Protein AF-A0A842NE41-F1 (afdb_monomer)

Secondary structure (DSSP, 8-state):
--TTSSHHHHHT-TT--BS-SS-EEEEE-TTSBEEEEE--SEEEEE-TT--TTT-HHHHHHHHSSSS-EEES-EEETTEEE-TT-SSPPPSEEEETTEEEETT-B-TTS-B--SS-TT-EEEEEGGGSTTB-TTTT-TT-EEP-EEEEE---SSSS-SEEE-SSHHHHHHHHHT-EEEPPTTSSS-TT-EEE-GGG-GGG-SS-HHHHHHHHHHHHTT-SBPPEEEEE-TT-EETTEESS-GGGHHHHHHHHHHHHHT----EEETTEEEPPHHHHHHHHHHHHS----HHHHHHHH-B-HHHHHHHHHHHHHHHTTSTT--HHHHHHHHHHHHHHHHHHHHH--S-B-GGGG-

Foldseek 3Di:
DQPPQCQQVLQQQPPAAHLDRDDWDWDADPQQFIFIADPDFKDWDQCAQCECPQPVQVLVLQPDDDDKDKAFFFDDPNDTDHHNHPDDDDQWGQGPVGTDGPCDADPVSHGDDNGQSRITMIDGLVSGPRHDPCSPPPRGDGAQEAEAEAADAAADFAKFWAPAQLSLQLLQQLDWHFDDPNDPDDGGDIDGQRNSCVVPDPDFPQVVSVVSVVSQVSGPRHHIYMYGYQNYDDPRHGLDDSSLNVLNVVVSVCVSVVNADFQQDLSHTHGDPVSSQVSCCVPPVDGDDVVSQQSRPWRQLQSVLVSLVVVCVVCVVGPNHDPSSVVSSVSSNVRSVVVCVVPVDRIGGSVVRD

Structure (mmCIF, N/CA/C/O backbone):
data_AF-A0A842NE41-F1
#
_entry.id   AF-A0A842NE41-F1
#
loop_
_atom_site.group_PDB
_atom_site.id
_atom_site.type_symbol
_atom_site.label_atom_id
_atom_site.label_alt_id
_atom_site.label_comp_id
_atom_site.label_asym_id
_atom_site.label_entity_id
_atom_site.label_seq_id
_atom_site.pdbx_PDB_ins_code
_atom_site.Cartn_x
_atom_site.Cartn_y
_atom_site.Cartn_z
_atom_site.occupancy
_atom_site.B_iso_or_equiv
_atom_site.auth_seq_id
_atom_site.auth_comp_id
_atom_site.auth_asym_id
_atom_site.auth_atom_id
_atom_site.pdbx_PDB_model_num
ATOM 1 N N . CYS A 1 1 ? -0.417 3.786 -4.393 1.00 63.72 1 CYS A N 1
ATOM 2 C CA . CYS A 1 1 ? 0.535 3.976 -3.252 1.00 63.72 1 CYS A CA 1
ATOM 3 C C . CYS A 1 1 ? 1.427 5.176 -3.568 1.00 63.72 1 CYS A C 1
ATOM 5 O O . CYS A 1 1 ? 1.288 5.725 -4.647 1.00 63.72 1 CYS A O 1
ATOM 7 N N . ARG A 1 2 ? 2.352 5.636 -2.703 1.00 65.56 2 ARG A N 1
ATOM 8 C CA . ARG A 1 2 ? 3.364 6.597 -3.207 1.00 65.56 2 ARG A CA 1
ATOM 9 C C . ARG A 1 2 ? 4.254 5.880 -4.231 1.00 65.56 2 ARG A C 1
ATOM 11 O O . ARG A 1 2 ? 4.613 4.720 -4.009 1.00 65.56 2 ARG A O 1
ATOM 18 N N . GLY A 1 3 ? 4.639 6.555 -5.316 1.00 59.59 3 GLY A N 1
ATOM 19 C CA . GLY A 1 3 ? 5.548 5.998 -6.323 1.00 59.59 3 GLY A CA 1
ATOM 20 C C . GLY A 1 3 ? 6.788 5.343 -5.693 1.00 59.59 3 GLY A C 1
ATOM 21 O O . GLY A 1 3 ? 7.393 5.890 -4.770 1.00 59.59 3 GLY A O 1
ATOM 22 N N . GLY A 1 4 ? 7.136 4.136 -6.150 1.00 59.66 4 GLY A N 1
ATOM 23 C CA . GLY A 1 4 ? 8.237 3.338 -5.586 1.00 59.66 4 GLY A CA 1
ATOM 24 C C . GLY A 1 4 ? 7.907 2.559 -4.301 1.00 59.66 4 GLY A C 1
ATOM 25 O O . GLY A 1 4 ? 8.790 1.903 -3.750 1.00 59.66 4 GLY A O 1
ATOM 26 N N . CYS A 1 5 ? 6.654 2.579 -3.828 1.00 64.81 5 CYS A N 1
ATOM 27 C CA . CYS A 1 5 ? 6.201 1.807 -2.657 1.00 64.81 5 CYS A CA 1
ATOM 28 C C . CYS A 1 5 ? 5.448 0.512 -3.019 1.00 64.81 5 CYS A C 1
ATOM 30 O O . CYS A 1 5 ? 4.679 0.003 -2.209 1.00 64.81 5 CYS A O 1
ATOM 32 N N . GLY A 1 6 ? 5.675 -0.034 -4.219 1.00 65.06 6 GLY A N 1
ATOM 33 C CA . GLY A 1 6 ? 5.155 -1.347 -4.618 1.00 65.06 6 GLY A CA 1
ATOM 34 C C . GLY A 1 6 ? 3.736 -1.350 -5.191 1.00 65.06 6 GLY A C 1
ATOM 35 O O . GLY A 1 6 ? 3.034 -2.339 -5.035 1.00 65.06 6 GLY A O 1
ATOM 36 N N . GLU A 1 7 ? 3.309 -0.264 -5.836 1.00 74.19 7 GLU A N 1
ATOM 37 C CA . GLU A 1 7 ? 2.007 -0.161 -6.512 1.00 74.19 7 GLU A CA 1
ATOM 38 C C . GLU A 1 7 ? 1.870 -1.141 -7.678 1.00 74.19 7 GLU A C 1
ATOM 40 O O . GLU A 1 7 ? 1.084 -2.081 -7.581 1.00 74.19 7 GLU A O 1
ATOM 45 N N . THR A 1 8 ? 2.720 -1.021 -8.703 1.00 65.75 8 THR A N 1
ATOM 46 C CA . THR A 1 8 ? 2.735 -1.946 -9.846 1.00 65.75 8 THR A CA 1
ATOM 47 C C . THR A 1 8 ? 2.920 -3.394 -9.387 1.00 65.75 8 THR A C 1
ATOM 49 O O . THR A 1 8 ? 2.204 -4.282 -9.829 1.00 65.75 8 THR A O 1
ATOM 52 N N . SER A 1 9 ? 3.801 -3.649 -8.414 1.00 71.62 9 SER A N 1
ATOM 53 C CA . SER A 1 9 ? 4.014 -5.006 -7.892 1.00 71.62 9 SER A CA 1
ATOM 54 C C . SER A 1 9 ? 2.895 -5.518 -6.973 1.00 71.62 9 SER A C 1
ATOM 56 O O . SER A 1 9 ? 2.894 -6.700 -6.637 1.00 71.62 9 SER A O 1
ATOM 58 N N . SER A 1 10 ? 1.955 -4.667 -6.545 1.00 74.50 10 SER A N 1
ATOM 59 C CA . SER A 1 10 ? 0.712 -5.083 -5.872 1.00 74.50 10 SER A CA 1
ATOM 60 C C . SER A 1 10 ? -0.421 -5.295 -6.878 1.00 74.50 10 SER A C 1
ATOM 62 O O . SER A 1 10 ? -1.187 -6.240 -6.727 1.00 74.50 10 SER A O 1
ATOM 64 N N . ALA A 1 11 ? -0.496 -4.477 -7.935 1.00 75.19 11 ALA A N 1
ATOM 65 C CA . ALA A 1 11 ? -1.412 -4.695 -9.058 1.00 75.19 11 ALA A CA 1
ATOM 66 C C . ALA A 1 11 ? -1.096 -5.997 -9.822 1.00 75.19 11 ALA A C 1
ATOM 68 O O . ALA A 1 11 ? -1.981 -6.607 -10.411 1.00 75.19 11 ALA A O 1
ATOM 69 N N . MET A 1 12 ? 0.164 -6.441 -9.767 1.00 75.44 12 MET A N 1
ATOM 70 C CA . MET A 1 12 ? 0.698 -7.599 -10.492 1.00 75.44 12 MET A CA 1
ATOM 71 C C . MET A 1 12 ? 0.930 -8.838 -9.621 1.00 75.44 12 MET A C 1
ATOM 73 O O . MET A 1 12 ? 1.795 -9.662 -9.923 1.00 75.44 12 MET A O 1
ATOM 77 N N . ILE A 1 13 ? 0.188 -8.993 -8.521 1.00 82.25 13 ILE A N 1
ATOM 78 C CA . ILE A 1 13 ? 0.304 -10.191 -7.680 1.00 82.25 13 ILE A CA 1
ATOM 79 C C . ILE A 1 13 ? 0.017 -11.442 -8.521 1.00 82.25 13 ILE A C 1
ATOM 81 O O . ILE A 1 13 ? -1.038 -11.580 -9.138 1.00 82.25 13 ILE A O 1
ATOM 85 N N . ALA A 1 14 ? 0.961 -12.385 -8.515 1.00 77.75 14 ALA A N 1
ATOM 86 C CA . ALA A 1 14 ? 0.879 -13.589 -9.332 1.00 77.75 14 ALA A CA 1
ATOM 87 C C . ALA A 1 14 ? -0.419 -14.380 -9.078 1.00 77.75 14 ALA A C 1
ATOM 89 O O . ALA A 1 14 ? -0.727 -14.759 -7.937 1.00 77.75 14 ALA A O 1
ATOM 90 N N . GLY A 1 15 ? -1.136 -14.673 -10.165 1.00 82.56 15 GLY A N 1
ATOM 91 C CA . GLY A 1 15 ? -2.429 -15.363 -10.162 1.00 82.56 15 GLY A CA 1
ATOM 92 C C . GLY A 1 15 ? -3.650 -14.441 -10.106 1.00 82.56 15 GLY A C 1
ATOM 93 O O . GLY A 1 15 ? -4.761 -14.958 -10.094 1.00 82.56 15 GLY A O 1
ATOM 94 N N . GLN A 1 16 ? -3.457 -13.118 -10.078 1.00 87.44 16 GLN A N 1
ATOM 95 C CA . GLN A 1 16 ? -4.529 -12.121 -10.115 1.00 87.44 16 GLN A CA 1
ATOM 96 C C . GLN A 1 16 ? -4.544 -11.366 -11.446 1.00 87.44 16 GLN A C 1
ATOM 98 O O . GLN A 1 16 ? -3.517 -11.258 -12.123 1.00 87.44 16 GLN A O 1
ATOM 103 N N . THR A 1 17 ? -5.713 -10.843 -11.808 1.00 91.69 17 THR A N 1
ATOM 104 C CA . THR A 1 17 ? -5.896 -9.987 -12.983 1.00 91.69 17 THR A CA 1
ATOM 105 C C . THR A 1 17 ? -5.726 -8.509 -12.636 1.00 91.69 17 THR A C 1
ATOM 107 O O . THR A 1 17 ? -5.946 -8.100 -11.495 1.00 91.69 17 THR A O 1
ATOM 110 N N . MET A 1 18 ? -5.342 -7.690 -13.620 1.00 89.50 18 MET A N 1
ATOM 111 C CA . MET A 1 18 ? -5.138 -6.250 -13.440 1.00 89.50 18 MET A CA 1
ATOM 112 C C . MET A 1 18 ? -6.048 -5.397 -14.335 1.00 89.50 18 MET A C 1
ATOM 114 O O . MET A 1 18 ? -6.134 -5.611 -15.542 1.00 89.50 18 MET A O 1
ATOM 118 N N . GLY A 1 19 ? -6.700 -4.386 -13.754 1.00 89.19 19 GLY A N 1
ATOM 119 C CA . GLY A 1 19 ? -7.467 -3.383 -14.511 1.00 89.19 19 GLY A CA 1
ATOM 120 C C . GLY A 1 19 ? -6.658 -2.135 -14.892 1.00 89.19 19 GLY A C 1
ATOM 121 O O . GLY A 1 19 ? -6.956 -1.480 -15.888 1.00 89.19 19 GLY A O 1
ATOM 122 N N . GLY A 1 20 ? -5.626 -1.810 -14.113 1.00 90.12 20 GLY A N 1
ATOM 123 C CA . GLY A 1 20 ? -4.758 -0.638 -14.258 1.00 90.12 20 GLY A CA 1
ATOM 124 C C . GLY A 1 20 ? -3.702 -0.607 -13.155 1.00 90.12 20 GLY A C 1
ATOM 125 O O . GLY A 1 20 ? -3.806 -1.391 -12.207 1.00 90.12 20 GLY A O 1
ATOM 126 N N . ASP A 1 21 ? -2.691 0.254 -13.284 1.00 85.94 21 ASP A N 1
ATOM 127 C CA . ASP A 1 21 ? -1.585 0.336 -12.321 1.00 85.94 21 ASP A CA 1
ATOM 128 C C . ASP A 1 21 ? -1.351 1.720 -11.698 1.00 85.94 21 ASP A C 1
ATOM 130 O O . ASP A 1 21 ? -0.728 1.753 -10.643 1.00 85.94 21 ASP A O 1
ATOM 134 N N . ASP A 1 22 ? -1.851 2.820 -12.275 1.00 87.75 22 ASP A N 1
ATOM 135 C CA . ASP A 1 22 ? -1.587 4.177 -11.759 1.00 87.75 22 ASP A CA 1
ATOM 136 C C . ASP A 1 22 ? -2.877 4.955 -11.440 1.00 87.75 22 ASP A C 1
ATOM 138 O O . ASP A 1 22 ? -3.086 5.384 -10.301 1.00 87.75 22 ASP A O 1
ATOM 142 N N . VAL A 1 23 ? -3.801 5.097 -12.402 1.00 90.44 23 VAL A N 1
ATOM 143 C CA . VAL A 1 23 ? -4.991 5.950 -12.217 1.00 90.44 23 VAL A CA 1
ATOM 144 C C . VAL A 1 23 ? -6.308 5.171 -12.181 1.00 90.44 23 VAL A C 1
ATOM 146 O O . VAL A 1 23 ? -6.669 4.447 -13.107 1.00 90.44 23 VAL A O 1
ATOM 149 N N . ALA A 1 24 ? -7.111 5.424 -11.142 1.00 92.94 24 ALA A N 1
ATOM 150 C CA . ALA A 1 24 ? -8.488 4.944 -11.038 1.00 92.94 24 ALA A CA 1
ATOM 151 C C . ALA A 1 24 ? -9.482 6.105 -10.909 1.00 92.94 24 ALA A C 1
ATOM 153 O O . ALA A 1 24 ? -9.361 6.963 -10.031 1.00 92.94 24 ALA A O 1
ATOM 154 N N . TYR A 1 25 ? -10.514 6.109 -11.754 1.00 94.44 25 TYR A N 1
ATOM 155 C CA . TYR A 1 25 ? -11.671 6.994 -11.604 1.00 94.44 25 TYR A CA 1
ATOM 156 C C . TYR A 1 25 ? -12.799 6.236 -10.924 1.00 94.44 25 TYR A C 1
ATOM 158 O O . TYR A 1 25 ? -13.226 5.193 -11.413 1.00 94.44 25 TYR A O 1
ATOM 166 N N . ILE A 1 26 ? -13.291 6.775 -9.806 1.00 95.81 26 ILE A N 1
ATOM 167 C CA . ILE A 1 26 ? -14.304 6.114 -8.983 1.00 95.81 26 ILE A CA 1
ATOM 168 C C . ILE A 1 26 ? -15.603 6.923 -8.990 1.00 95.81 26 ILE A C 1
ATOM 170 O O . ILE A 1 26 ? -15.612 8.112 -8.662 1.00 95.81 26 ILE A O 1
ATOM 174 N N . ARG A 1 27 ? -16.715 6.266 -9.332 1.00 95.19 27 ARG A N 1
ATOM 175 C CA . ARG A 1 27 ? -18.075 6.830 -9.288 1.00 95.19 27 ARG A CA 1
ATOM 176 C C . ARG A 1 27 ? -19.012 5.968 -8.446 1.00 95.19 27 ARG A C 1
ATOM 178 O O . ARG A 1 27 ? -18.677 4.839 -8.110 1.00 95.19 27 ARG A O 1
ATOM 185 N N . ILE A 1 28 ? -20.177 6.510 -8.105 1.00 97.06 28 ILE A N 1
ATOM 186 C CA . ILE A 1 28 ? -21.246 5.770 -7.420 1.00 97.06 28 ILE A CA 1
ATOM 187 C C . ILE A 1 28 ? -22.218 5.250 -8.483 1.00 97.06 28 ILE A C 1
ATOM 189 O O . ILE A 1 28 ? -22.628 6.044 -9.333 1.00 97.06 28 ILE A O 1
ATOM 193 N N . ASP A 1 29 ? -22.557 3.960 -8.455 1.00 96.31 29 ASP A N 1
ATOM 194 C CA . ASP A 1 29 ? -23.601 3.382 -9.318 1.00 96.31 29 ASP A CA 1
ATOM 195 C C . ASP A 1 29 ? -25.013 3.521 -8.715 1.00 96.31 29 ASP A C 1
ATOM 197 O O . ASP A 1 29 ? -25.196 4.041 -7.610 1.00 96.31 29 ASP A O 1
ATOM 201 N N . GLU A 1 30 ? -26.036 3.108 -9.464 1.00 95.94 30 GLU A N 1
ATOM 202 C CA . GLU A 1 30 ? -27.443 3.243 -9.060 1.00 95.94 30 GLU A CA 1
ATOM 203 C C . GLU A 1 30 ? -27.787 2.382 -7.831 1.00 95.94 30 GLU A C 1
ATOM 205 O O . GLU A 1 30 ? -28.652 2.735 -7.019 1.00 95.94 30 GLU A O 1
ATOM 210 N N . GLU A 1 31 ? -27.061 1.280 -7.642 1.00 96.00 31 GLU A N 1
ATOM 211 C CA . GLU A 1 31 ? -27.154 0.396 -6.485 1.00 96.00 31 GLU A CA 1
ATOM 212 C C . GLU A 1 31 ? -26.421 0.946 -5.251 1.00 96.00 31 GLU A C 1
ATOM 214 O O . GLU A 1 31 ? -26.629 0.449 -4.140 1.00 96.00 31 GLU A O 1
ATOM 219 N N . GLY A 1 32 ? -25.624 2.007 -5.407 1.00 96.25 32 GLY A N 1
ATOM 220 C CA . GLY A 1 32 ? -24.873 2.654 -4.335 1.00 96.25 32 GLY A CA 1
ATOM 221 C C . GLY A 1 32 ? -23.518 2.007 -4.038 1.00 96.25 32 GLY A C 1
ATOM 222 O O . GLY A 1 32 ? -23.013 2.168 -2.923 1.00 96.25 32 GLY A O 1
ATOM 223 N N . ASN A 1 33 ? -22.936 1.278 -4.991 1.00 97.50 33 ASN A N 1
ATOM 224 C CA . ASN A 1 33 ? -21.561 0.786 -4.943 1.00 97.50 33 ASN A CA 1
ATOM 225 C C . ASN A 1 33 ? -20.581 1.827 -5.490 1.00 97.50 33 ASN A C 1
ATOM 227 O O . ASN A 1 33 ? -20.931 2.672 -6.314 1.00 97.50 33 ASN A O 1
ATOM 231 N N . ALA A 1 34 ? -19.316 1.710 -5.089 1.00 97.81 34 ALA A N 1
ATOM 232 C CA . ALA A 1 34 ? -18.216 2.381 -5.765 1.00 97.81 34 ALA A CA 1
ATOM 233 C C . ALA A 1 34 ? -17.795 1.570 -7.005 1.00 97.81 34 ALA A C 1
ATOM 235 O O . ALA A 1 34 ? -17.477 0.387 -6.889 1.00 97.81 34 ALA A O 1
ATOM 236 N N . ARG A 1 35 ? -17.767 2.200 -8.182 1.00 97.38 35 ARG A N 1
ATOM 237 C CA . ARG A 1 35 ? -17.289 1.626 -9.448 1.00 97.38 35 ARG A CA 1
ATOM 238 C C . ARG A 1 35 ? -15.999 2.295 -9.876 1.00 97.38 35 ARG A C 1
ATOM 240 O O . ARG A 1 35 ? -15.989 3.519 -9.994 1.00 97.38 35 ARG A O 1
ATOM 247 N N . ALA A 1 36 ? -14.958 1.508 -10.129 1.00 96.88 36 ALA A N 1
ATOM 248 C CA . ALA A 1 36 ? -13.685 1.989 -10.647 1.00 96.88 36 ALA A CA 1
ATOM 249 C C . ALA A 1 36 ? -13.519 1.653 -12.130 1.00 96.88 36 ALA A C 1
ATOM 251 O O . ALA A 1 36 ? -13.807 0.534 -12.560 1.00 96.88 36 ALA A O 1
ATOM 252 N N . VAL A 1 37 ? -12.999 2.620 -12.879 1.00 95.38 37 VAL A N 1
ATOM 253 C CA . VAL A 1 37 ? -12.478 2.437 -14.235 1.00 95.38 37 VAL A CA 1
ATOM 254 C C . VAL A 1 37 ? -11.027 2.895 -14.280 1.00 95.38 37 VAL A C 1
ATOM 256 O O . VAL A 1 37 ? -10.663 3.885 -13.636 1.00 95.38 37 VAL A O 1
ATOM 259 N N . ASN A 1 38 ? -10.215 2.192 -15.062 1.00 93.44 38 ASN A N 1
ATOM 260 C CA . ASN A 1 38 ? -8.930 2.707 -15.499 1.00 93.44 38 ASN A CA 1
ATOM 261 C C . ASN A 1 38 ? -9.165 3.623 -16.708 1.00 93.44 38 ASN A C 1
ATOM 263 O O . ASN A 1 38 ? -9.840 3.236 -17.661 1.00 93.44 38 ASN A O 1
ATOM 267 N N . ILE A 1 39 ? -8.644 4.847 -16.652 1.00 91.50 39 ILE A N 1
ATOM 268 C CA . ILE A 1 39 ? -8.763 5.817 -17.753 1.00 91.50 39 ILE A CA 1
ATOM 269 C C . ILE A 1 39 ? -7.560 5.783 -18.705 1.00 91.50 39 ILE A C 1
ATOM 271 O O . ILE A 1 39 ? -7.534 6.499 -19.706 1.00 91.50 39 ILE A O 1
ATOM 275 N N . GLU A 1 40 ? -6.566 4.956 -18.398 1.00 92.69 40 GLU A N 1
ATOM 276 C CA . GLU A 1 40 ? -5.359 4.753 -19.183 1.00 92.69 40 GLU A CA 1
ATOM 277 C C . GLU A 1 40 ? -5.512 3.543 -20.114 1.00 92.69 40 GLU A C 1
ATOM 279 O O . GLU A 1 40 ? -6.319 2.641 -19.899 1.00 92.69 40 GLU A O 1
ATOM 284 N N . SER A 1 41 ? -4.735 3.518 -21.197 1.00 90.75 41 SER A N 1
ATOM 285 C CA . SER A 1 41 ? -4.739 2.412 -22.176 1.00 90.75 41 SER A CA 1
ATOM 286 C C . SER A 1 41 ? -3.493 1.526 -22.094 1.00 90.75 41 SER A C 1
ATOM 288 O O . SER A 1 41 ? -3.338 0.574 -22.862 1.00 90.75 41 SER A O 1
ATOM 290 N N . GLY A 1 42 ? -2.571 1.862 -21.201 1.00 91.31 42 GLY A N 1
ATOM 291 C CA . GLY A 1 42 ? -1.248 1.274 -21.134 1.00 91.31 42 GLY A CA 1
ATOM 292 C C . GLY A 1 42 ? -0.605 1.498 -19.779 1.00 91.31 42 GLY A C 1
ATOM 293 O O . GLY A 1 42 ? -1.187 2.139 -18.915 1.00 91.31 42 GLY A O 1
ATOM 294 N N . ILE A 1 43 ? 0.598 0.962 -19.643 1.00 90.94 43 ILE A N 1
ATOM 295 C CA . ILE A 1 43 ? 1.461 1.102 -18.478 1.00 90.94 43 ILE A CA 1
ATOM 296 C C . ILE A 1 43 ? 2.619 2.016 -18.847 1.00 90.94 43 ILE A C 1
ATOM 298 O O . ILE A 1 43 ? 3.199 1.864 -19.925 1.00 90.94 43 ILE A O 1
ATOM 302 N N . PHE A 1 44 ? 2.989 2.911 -17.931 1.00 92.12 44 PHE A N 1
ATOM 303 C CA . PHE A 1 44 ? 4.213 3.709 -18.000 1.00 92.12 44 PHE A CA 1
ATOM 304 C C . PHE A 1 44 ? 5.107 3.441 -16.778 1.00 92.12 44 PHE A C 1
ATOM 306 O O . PHE A 1 44 ? 5.369 4.304 -15.934 1.00 92.12 44 PHE A O 1
ATOM 313 N N . GLY A 1 45 ? 5.571 2.198 -16.662 1.00 88.31 45 GLY A N 1
ATOM 314 C CA . GLY A 1 45 ? 6.201 1.669 -15.456 1.00 88.31 45 GLY A CA 1
ATOM 315 C C . GLY A 1 45 ? 7.688 2.005 -15.344 1.00 88.31 45 GLY A C 1
ATOM 316 O O . GLY A 1 45 ? 8.403 2.091 -16.345 1.00 88.31 45 GLY A O 1
ATOM 317 N N . ILE A 1 46 ? 8.176 2.176 -14.109 1.00 88.81 46 ILE A N 1
ATOM 318 C CA . ILE A 1 46 ? 9.621 2.193 -13.815 1.00 88.81 46 ILE A CA 1
ATOM 319 C C . ILE A 1 46 ? 10.173 0.801 -14.119 1.00 88.81 46 ILE A C 1
ATOM 321 O O . ILE A 1 46 ? 9.686 -0.183 -13.574 1.00 88.81 46 ILE A O 1
ATOM 325 N N . ILE A 1 47 ? 11.186 0.725 -14.984 1.00 92.00 47 ILE A N 1
ATOM 326 C CA . ILE A 1 47 ? 11.777 -0.558 -15.398 1.00 92.00 47 ILE A CA 1
ATOM 327 C C . ILE A 1 47 ? 12.900 -1.026 -14.463 1.00 92.00 47 ILE A C 1
ATOM 329 O O . ILE A 1 47 ? 13.266 -2.197 -14.461 1.00 92.00 47 ILE A O 1
ATOM 333 N N . LYS A 1 48 ? 13.478 -0.109 -13.679 1.00 91.12 48 LYS A N 1
ATOM 334 C CA . LYS A 1 48 ? 14.561 -0.424 -12.746 1.00 91.12 48 LYS A CA 1
ATOM 335 C C . LYS A 1 48 ? 14.131 -1.556 -11.801 1.00 91.12 48 LYS A C 1
ATOM 337 O O . LYS A 1 48 ? 13.055 -1.492 -11.220 1.00 91.12 48 LYS A O 1
ATOM 342 N N . ASP A 1 49 ? 15.015 -2.535 -11.647 1.00 89.94 49 ASP A N 1
ATOM 343 C CA . ASP A 1 49 ? 14.891 -3.717 -10.791 1.00 89.94 49 ASP A CA 1
ATOM 344 C C . ASP A 1 49 ? 13.815 -4.737 -11.220 1.00 89.94 49 ASP A C 1
ATOM 346 O O . ASP A 1 49 ? 13.707 -5.786 -10.591 1.00 89.94 49 ASP A O 1
ATOM 350 N N . VAL A 1 50 ? 13.108 -4.517 -12.343 1.00 89.94 50 VAL A N 1
ATOM 351 C CA . VAL A 1 50 ? 12.232 -5.539 -12.947 1.00 89.94 50 VAL A CA 1
ATOM 352 C C . VAL A 1 50 ? 13.079 -6.733 -13.384 1.00 89.94 50 VAL A C 1
ATOM 354 O O . VAL A 1 50 ? 13.940 -6.604 -14.260 1.00 89.94 50 VAL A O 1
ATOM 357 N N . ASN A 1 51 ? 12.821 -7.899 -12.795 1.00 90.25 51 ASN A N 1
ATOM 358 C CA . ASN A 1 51 ? 13.646 -9.094 -12.960 1.00 90.25 51 ASN A CA 1
ATOM 359 C C . ASN A 1 51 ? 12.790 -10.379 -12.928 1.00 90.25 51 ASN A C 1
ATOM 361 O O . ASN A 1 51 ? 11.650 -10.341 -12.463 1.00 90.25 51 ASN A O 1
ATOM 365 N N . PRO A 1 52 ? 13.300 -11.527 -13.417 1.00 89.06 52 PRO A N 1
ATOM 366 C CA . PRO A 1 52 ? 12.506 -12.755 -13.515 1.00 89.06 52 PRO A CA 1
ATOM 367 C C . PRO A 1 52 ? 12.134 -13.380 -12.161 1.00 89.06 52 PRO A C 1
ATOM 369 O O . PRO A 1 52 ? 11.258 -14.241 -12.128 1.00 89.06 52 PRO A O 1
ATOM 372 N N . GLY A 1 53 ? 12.801 -13.000 -11.067 1.00 83.81 53 GLY A N 1
ATOM 373 C CA . GLY A 1 53 ? 12.495 -13.485 -9.723 1.00 83.81 53 GLY A CA 1
ATOM 374 C C . GLY A 1 53 ? 11.349 -12.714 -9.073 1.00 83.81 53 GLY A C 1
ATOM 375 O O . GLY A 1 53 ? 10.389 -13.327 -8.611 1.00 83.81 53 GLY A O 1
ATOM 376 N N . ASP A 1 54 ? 11.438 -11.384 -9.071 1.00 78.94 54 ASP A N 1
ATOM 377 C CA . ASP A 1 54 ? 10.491 -10.528 -8.345 1.00 78.94 54 ASP A CA 1
ATOM 378 C C . ASP A 1 54 ? 9.260 -10.143 -9.182 1.00 78.94 54 ASP A C 1
ATOM 380 O O . ASP A 1 54 ? 8.149 -10.092 -8.652 1.00 78.94 54 ASP A O 1
ATOM 384 N N . ASP A 1 55 ? 9.433 -9.925 -10.492 1.00 83.56 55 ASP A N 1
ATOM 385 C CA . ASP A 1 55 ? 8.396 -9.413 -11.400 1.00 83.56 55 ASP A CA 1
ATOM 386 C C . ASP A 1 55 ? 8.296 -10.246 -12.701 1.00 83.56 55 ASP A C 1
ATOM 388 O O . ASP A 1 55 ? 8.405 -9.702 -13.808 1.00 83.56 55 ASP A O 1
ATOM 392 N N . PRO A 1 56 ? 8.072 -11.575 -12.623 1.00 86.69 56 PRO A N 1
ATOM 393 C CA . PRO A 1 56 ? 8.175 -12.478 -13.773 1.00 86.69 56 PRO A CA 1
ATOM 394 C C . PRO A 1 56 ? 7.230 -12.129 -14.930 1.00 86.69 56 PRO A C 1
ATOM 396 O O . PRO A 1 56 ? 7.621 -12.245 -16.089 1.00 86.69 56 PRO A O 1
ATOM 399 N N . LEU A 1 57 ? 6.003 -11.677 -14.645 1.00 87.56 57 LEU A N 1
ATOM 400 C CA . LEU A 1 57 ? 5.019 -11.321 -15.677 1.00 87.56 57 LEU A CA 1
ATOM 401 C C . LEU A 1 57 ? 5.460 -10.098 -16.488 1.00 87.56 57 LEU A C 1
ATOM 403 O O . LEU A 1 57 ? 5.451 -10.135 -17.719 1.00 87.56 57 LEU A O 1
ATOM 407 N N . ILE A 1 58 ? 5.898 -9.037 -15.801 1.00 89.19 58 ILE A N 1
ATOM 408 C CA . ILE A 1 58 ? 6.402 -7.819 -16.447 1.00 89.19 58 ILE A CA 1
ATOM 409 C C . ILE A 1 58 ? 7.682 -8.159 -17.205 1.00 89.19 58 ILE A C 1
ATOM 411 O O . ILE A 1 58 ? 7.809 -7.830 -18.380 1.00 89.19 58 ILE A O 1
ATOM 415 N N . TYR A 1 59 ? 8.611 -8.872 -16.566 1.00 92.00 59 TYR A N 1
ATOM 416 C CA . TYR A 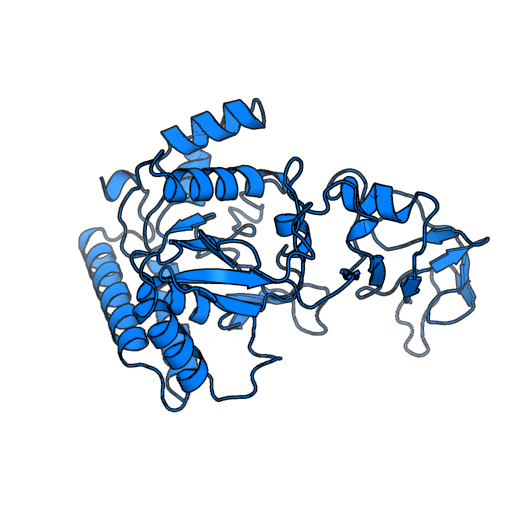1 59 ? 9.864 -9.271 -17.190 1.00 92.00 59 TYR A CA 1
ATOM 417 C C . TYR A 1 59 ? 9.631 -10.038 -18.497 1.00 92.00 59 TYR A C 1
ATOM 419 O O . TYR A 1 59 ? 10.181 -9.660 -19.531 1.00 92.00 59 TYR A O 1
ATOM 427 N N . ASN A 1 60 ? 8.766 -11.057 -18.477 1.00 91.88 60 ASN A N 1
ATOM 428 C CA . ASN A 1 60 ? 8.410 -11.841 -19.660 1.00 91.88 60 ASN A CA 1
ATOM 429 C C . ASN A 1 60 ? 7.785 -10.973 -20.755 1.00 91.88 60 ASN A C 1
ATOM 431 O O . ASN A 1 60 ? 8.132 -11.131 -21.929 1.00 91.88 60 ASN A O 1
ATOM 435 N N . ALA A 1 61 ? 6.916 -10.029 -20.386 1.00 92.19 61 ALA A N 1
ATOM 436 C CA . ALA A 1 61 ? 6.355 -9.086 -21.340 1.00 92.19 61 ALA A CA 1
ATOM 437 C C . ALA A 1 61 ? 7.436 -8.217 -22.002 1.00 92.19 61 ALA A C 1
ATOM 439 O O . ALA A 1 61 ? 7.401 -8.007 -23.210 1.00 92.19 61 ALA A O 1
ATOM 440 N N . LEU A 1 62 ? 8.440 -7.771 -21.247 1.00 93.75 62 LEU A N 1
ATOM 441 C CA . LEU A 1 62 ? 9.502 -6.901 -21.755 1.00 93.75 62 LEU A CA 1
ATOM 442 C C . LEU A 1 62 ? 10.525 -7.609 -22.654 1.00 93.75 62 LEU A C 1
ATOM 444 O O . LEU A 1 62 ? 11.136 -6.955 -23.496 1.00 93.75 62 LEU A O 1
ATOM 448 N N . ILE A 1 63 ? 10.735 -8.919 -22.486 1.00 92.75 63 ILE A N 1
ATOM 449 C CA . ILE A 1 63 ? 11.745 -9.677 -23.252 1.00 92.75 63 ILE A CA 1
ATOM 450 C C . ILE A 1 63 ? 11.178 -10.464 -24.440 1.00 92.75 63 ILE A C 1
ATOM 452 O O . ILE A 1 63 ? 11.935 -11.134 -25.146 1.00 92.75 63 ILE A O 1
ATOM 456 N N . THR A 1 64 ? 9.864 -10.434 -24.654 1.00 91.12 64 THR A N 1
ATOM 457 C CA . THR A 1 64 ? 9.204 -11.145 -25.758 1.00 91.12 64 THR A CA 1
ATOM 458 C C . THR A 1 64 ? 8.753 -10.165 -26.846 1.00 91.12 64 THR A C 1
ATOM 460 O O . THR A 1 64 ? 8.347 -9.048 -26.521 1.00 91.12 64 THR A O 1
ATOM 463 N N . PRO A 1 65 ? 8.807 -10.543 -28.140 1.00 90.06 65 PRO A N 1
ATOM 464 C CA . PRO A 1 65 ? 8.468 -9.630 -29.233 1.00 90.06 65 PRO A CA 1
ATOM 465 C C . PRO A 1 65 ? 7.033 -9.086 -29.141 1.00 90.06 65 PRO A C 1
ATOM 467 O O . PRO A 1 65 ? 6.083 -9.862 -29.225 1.00 90.06 65 PRO A O 1
ATOM 470 N N . ARG A 1 66 ? 6.889 -7.760 -28.998 1.00 91.88 66 ARG A N 1
ATOM 471 C CA . ARG A 1 66 ? 5.613 -7.016 -28.975 1.00 91.88 66 ARG A CA 1
ATOM 472 C C . ARG A 1 66 ? 5.845 -5.507 -29.172 1.00 91.88 66 ARG A C 1
ATOM 474 O O . ARG A 1 66 ? 6.991 -5.066 -29.264 1.00 91.88 66 ARG A O 1
ATOM 481 N N . GLU A 1 67 ? 4.776 -4.710 -29.232 1.00 93.19 67 GLU A N 1
ATOM 482 C CA . GLU A 1 67 ? 4.856 -3.240 -29.302 1.00 93.19 67 GLU A CA 1
ATOM 483 C C . GLU A 1 67 ? 5.284 -2.661 -27.937 1.00 93.19 67 GLU A C 1
ATOM 485 O O . GLU A 1 67 ? 4.479 -2.576 -27.010 1.00 93.19 67 GLU A O 1
ATOM 490 N N . LEU A 1 68 ? 6.562 -2.276 -27.811 1.00 94.81 68 LEU A N 1
ATOM 491 C CA . LEU A 1 68 ? 7.155 -1.695 -26.598 1.00 94.81 68 LEU A CA 1
ATOM 492 C C . LEU A 1 68 ? 7.926 -0.418 -26.918 1.00 94.81 68 LEU A C 1
ATOM 494 O O . LEU A 1 68 ? 8.644 -0.346 -27.916 1.00 94.81 68 LEU A O 1
ATOM 498 N N . ILE A 1 69 ? 7.848 0.558 -26.015 1.00 96.25 69 ILE A N 1
ATOM 499 C CA . ILE A 1 69 ? 8.713 1.741 -26.036 1.00 96.25 69 ILE A CA 1
ATOM 500 C C . ILE A 1 69 ? 9.535 1.758 -24.751 1.00 96.25 69 ILE A C 1
ATOM 502 O O . ILE A 1 69 ? 8.984 1.856 -23.654 1.00 96.25 69 ILE A O 1
ATOM 506 N N . PHE A 1 70 ? 10.857 1.696 -24.888 1.00 96.81 70 PHE A N 1
ATOM 507 C CA . PHE A 1 70 ? 11.788 1.858 -23.776 1.00 96.81 70 PHE A CA 1
ATOM 508 C C . PHE A 1 70 ? 12.348 3.280 -23.758 1.00 96.81 70 PHE A C 1
ATOM 510 O O . PHE A 1 70 ? 12.758 3.806 -24.792 1.00 96.81 70 PHE A O 1
ATOM 517 N N . SER A 1 71 ? 12.421 3.876 -22.570 1.00 97.19 71 SER A N 1
ATOM 518 C CA . SER A 1 71 ? 12.937 5.231 -22.366 1.00 97.19 71 SER A CA 1
ATOM 519 C C . SER A 1 71 ? 14.101 5.214 -21.380 1.00 97.19 71 SER A C 1
ATOM 521 O O . SER A 1 71 ? 13.965 4.725 -20.258 1.00 97.19 71 SER A O 1
ATOM 523 N N . ASN A 1 72 ? 15.230 5.812 -21.775 1.00 96.56 72 ASN A N 1
ATOM 524 C CA . ASN A 1 72 ? 16.447 5.977 -20.964 1.00 96.56 72 ASN A CA 1
ATOM 525 C C . ASN A 1 72 ? 17.124 4.672 -20.492 1.00 96.56 72 ASN A C 1
ATOM 527 O O . ASN A 1 72 ? 17.805 4.662 -19.461 1.00 96.56 72 ASN A O 1
ATOM 531 N N . VAL A 1 73 ? 16.957 3.587 -21.247 1.00 97.31 73 VAL A N 1
ATOM 532 C CA . VAL A 1 73 ? 17.697 2.325 -21.073 1.00 97.31 73 VAL A CA 1
ATOM 533 C C . VAL A 1 73 ? 18.991 2.328 -21.899 1.00 97.31 73 VAL A C 1
ATOM 535 O O . VAL A 1 73 ? 19.186 3.211 -22.737 1.00 97.31 73 VAL A O 1
ATOM 538 N N . LEU A 1 74 ? 19.867 1.348 -21.670 1.00 97.75 74 LEU A N 1
ATOM 539 C CA . LEU A 1 74 ? 20.968 1.050 -22.587 1.00 97.75 74 LEU A CA 1
ATOM 540 C C . LEU A 1 74 ? 20.430 0.222 -23.755 1.00 97.75 74 LEU A C 1
ATOM 542 O O . LEU A 1 74 ? 19.663 -0.710 -23.529 1.00 97.75 74 LEU A O 1
ATOM 546 N N . ILE A 1 75 ? 20.863 0.525 -24.972 1.00 97.06 75 ILE A N 1
ATOM 547 C CA . ILE A 1 75 ? 20.631 -0.285 -26.167 1.00 97.06 75 ILE A CA 1
ATOM 548 C C . ILE A 1 75 ? 21.984 -0.766 -26.699 1.00 97.06 75 ILE A C 1
ATOM 550 O O . ILE A 1 75 ? 22.866 0.049 -26.970 1.00 97.06 75 ILE A O 1
ATOM 554 N N . GLU A 1 76 ? 22.130 -2.073 -26.897 1.00 96.75 76 GLU A N 1
ATOM 555 C CA . GLU A 1 76 ? 23.247 -2.682 -27.631 1.00 96.75 76 GLU A CA 1
ATOM 556 C C . GLU A 1 76 ? 22.671 -3.670 -28.651 1.00 96.75 76 GLU A C 1
ATOM 558 O O . GLU A 1 76 ? 21.837 -4.499 -28.295 1.00 96.75 76 GLU A O 1
ATOM 563 N N . ASP A 1 77 ? 23.043 -3.536 -29.928 1.00 93.44 77 ASP A N 1
ATOM 564 C CA . ASP A 1 77 ? 22.552 -4.377 -31.035 1.00 93.44 77 ASP A CA 1
ATOM 565 C C . ASP A 1 77 ? 21.018 -4.552 -31.076 1.00 93.44 77 ASP A C 1
ATOM 567 O O . ASP A 1 77 ? 20.481 -5.607 -31.411 1.00 93.44 77 ASP A O 1
ATOM 571 N N . GLY A 1 78 ? 20.288 -3.486 -30.729 1.00 91.38 78 GLY A N 1
ATOM 572 C CA . GLY A 1 78 ? 18.822 -3.476 -30.688 1.00 91.38 78 GLY A CA 1
ATOM 573 C C . GLY A 1 78 ? 18.208 -4.157 -29.459 1.00 91.38 78 GLY A C 1
ATOM 574 O O . GLY A 1 78 ? 16.984 -4.211 -29.352 1.00 91.38 78 GLY A O 1
ATOM 575 N N . VAL A 1 79 ? 19.026 -4.639 -28.521 1.00 94.00 79 VAL A N 1
ATOM 576 C CA . VAL A 1 79 ? 18.587 -5.255 -27.266 1.00 94.00 79 VAL A CA 1
ATOM 577 C C . VAL A 1 79 ? 18.616 -4.216 -26.137 1.00 94.00 79 VAL A C 1
ATOM 579 O O . VAL A 1 79 ? 19.657 -3.590 -25.911 1.00 94.00 79 VAL A O 1
ATOM 582 N N . PRO A 1 80 ? 17.500 -4.013 -25.414 1.00 95.81 80 PRO A N 1
ATOM 583 C CA . PRO A 1 80 ? 17.462 -3.123 -24.263 1.00 95.81 80 PRO A CA 1
ATOM 584 C C . PRO A 1 80 ? 18.014 -3.789 -22.997 1.00 95.81 80 PRO A C 1
ATOM 586 O O . PRO A 1 80 ? 17.702 -4.941 -22.698 1.00 95.81 80 PRO A O 1
ATOM 589 N N . TYR A 1 81 ? 18.765 -3.020 -22.208 1.00 96.56 81 TYR A N 1
ATOM 590 C CA . TYR A 1 81 ? 19.284 -3.405 -20.896 1.00 96.56 81 TYR A CA 1
ATOM 591 C C . TYR A 1 81 ? 18.966 -2.328 -19.857 1.00 96.56 81 TYR A C 1
ATOM 593 O O . TYR A 1 81 ? 19.171 -1.130 -20.082 1.00 96.56 81 TYR A O 1
ATOM 601 N N . TRP A 1 82 ? 18.506 -2.754 -18.682 1.00 96.38 82 TRP A N 1
ATOM 602 C CA . TRP A 1 82 ? 18.184 -1.869 -17.563 1.00 96.38 82 TRP A CA 1
ATOM 603 C C . TRP A 1 82 ? 18.808 -2.331 -16.247 1.00 96.38 82 TRP A C 1
ATOM 605 O O . TRP A 1 82 ? 19.278 -3.461 -16.108 1.00 96.38 82 TRP A O 1
ATOM 615 N N . GLN A 1 83 ? 18.839 -1.421 -15.273 1.00 94.44 83 GLN A N 1
ATOM 616 C CA . GLN A 1 83 ? 19.354 -1.708 -13.936 1.00 94.44 83 GLN A CA 1
ATOM 617 C C . GLN A 1 83 ? 18.554 -2.839 -13.290 1.00 94.44 83 GLN A C 1
ATOM 619 O O . GLN A 1 83 ? 17.330 -2.765 -13.259 1.00 94.44 83 GLN A O 1
ATOM 624 N N . GLY A 1 84 ? 19.239 -3.856 -12.766 1.00 92.31 84 GLY A N 1
ATOM 625 C CA . GLY A 1 84 ? 18.595 -4.940 -12.022 1.00 92.31 84 GLY A CA 1
ATOM 626 C C . GLY A 1 84 ? 17.840 -5.965 -12.876 1.00 92.31 84 GLY A C 1
ATOM 627 O O . GLY A 1 84 ? 17.151 -6.799 -12.313 1.00 92.31 84 GLY A O 1
ATOM 628 N N . MET A 1 85 ? 18.011 -5.983 -14.204 1.00 93.88 85 MET A N 1
ATOM 629 C CA . MET A 1 85 ? 17.347 -6.927 -15.130 1.00 93.88 85 MET A CA 1
ATOM 630 C C . MET A 1 85 ? 17.601 -8.426 -14.837 1.00 93.88 85 MET A C 1
ATOM 632 O O . MET A 1 85 ? 16.962 -9.301 -15.423 1.00 93.88 85 MET A O 1
ATOM 636 N N . GLY A 1 86 ? 18.569 -8.756 -13.977 1.00 91.12 86 GLY A N 1
ATOM 637 C CA . GLY A 1 86 ? 18.999 -10.137 -13.732 1.00 91.12 86 GLY A CA 1
ATOM 638 C C . GLY A 1 86 ? 19.862 -10.721 -14.858 1.00 91.12 86 GLY A C 1
ATOM 639 O O . GLY A 1 86 ? 20.008 -11.936 -14.954 1.00 91.12 86 GLY A O 1
ATOM 640 N N . ARG A 1 87 ? 20.418 -9.864 -15.726 1.00 90.31 87 ARG A N 1
ATOM 641 C CA . ARG A 1 87 ? 21.407 -10.210 -16.756 1.00 90.31 87 ARG A CA 1
ATOM 642 C C . ARG A 1 87 ? 22.569 -9.229 -16.693 1.00 90.31 87 ARG A C 1
ATOM 644 O O . ARG A 1 87 ? 22.355 -8.055 -16.389 1.00 90.31 87 ARG A O 1
ATOM 651 N N . ASP A 1 88 ? 23.768 -9.707 -17.004 1.00 91.56 88 ASP A N 1
ATOM 652 C CA . ASP A 1 88 ? 24.935 -8.836 -17.104 1.00 91.56 88 ASP A CA 1
ATOM 653 C C . ASP A 1 88 ? 24.756 -7.867 -18.281 1.00 91.56 88 ASP A C 1
ATOM 655 O O . ASP A 1 88 ? 24.467 -8.314 -19.397 1.00 91.56 88 ASP A O 1
ATOM 659 N N . PRO A 1 89 ? 24.893 -6.546 -18.058 1.00 92.56 89 PRO A N 1
ATOM 660 C CA . PRO A 1 89 ? 24.836 -5.585 -19.140 1.00 92.56 89 PRO A CA 1
ATOM 661 C C . PRO A 1 89 ? 26.127 -5.659 -19.963 1.00 92.56 89 PRO A C 1
ATOM 663 O O . PRO A 1 89 ? 27.192 -6.012 -19.438 1.00 92.56 89 PRO A O 1
ATOM 666 N N . PRO A 1 90 ? 26.074 -5.257 -21.233 1.00 94.44 90 PRO A N 1
ATOM 667 C CA . PRO A 1 90 ? 27.268 -5.171 -22.047 1.00 94.44 90 PRO A CA 1
ATOM 668 C C . PRO A 1 90 ? 28.216 -4.061 -21.597 1.00 94.44 90 PRO A C 1
ATOM 670 O O . PRO A 1 90 ? 27.881 -3.172 -20.812 1.00 94.44 90 PRO A O 1
ATOM 673 N N . GLY A 1 91 ? 29.451 -4.124 -22.100 1.00 95.75 91 GLY A N 1
ATOM 674 C CA . GLY A 1 91 ? 30.501 -3.164 -21.757 1.00 95.75 91 GLY A CA 1
ATOM 675 C C . GLY A 1 91 ? 30.345 -1.797 -22.426 1.00 95.75 91 GLY A C 1
ATOM 676 O O . GLY A 1 91 ? 30.982 -0.841 -21.980 1.00 95.75 91 GLY A O 1
ATOM 677 N N . ASN A 1 92 ? 29.536 -1.705 -23.483 1.00 96.50 92 ASN A N 1
ATOM 678 C CA . ASN A 1 92 ? 29.255 -0.484 -24.231 1.00 96.50 92 ASN A CA 1
ATOM 679 C C . ASN A 1 92 ? 27.871 -0.551 -24.906 1.00 96.50 92 ASN A C 1
ATOM 681 O O . ASN A 1 92 ? 27.188 -1.566 -24.827 1.00 96.50 92 ASN A O 1
ATOM 685 N N . GLY A 1 93 ? 27.442 0.557 -25.503 1.00 96.88 93 GLY A N 1
ATOM 686 C CA . GLY A 1 93 ? 26.190 0.671 -26.250 1.00 96.88 93 GLY A CA 1
ATOM 687 C C . GLY A 1 93 ? 25.769 2.132 -26.369 1.00 96.88 93 GLY A C 1
ATOM 688 O O . GLY A 1 93 ? 26.596 3.032 -26.239 1.00 96.88 93 GLY A O 1
ATOM 689 N N . VAL A 1 94 ? 24.480 2.387 -26.571 1.00 97.25 94 VAL A N 1
ATOM 690 C CA . VAL A 1 94 ? 23.913 3.743 -26.616 1.00 97.25 94 VAL A CA 1
ATOM 691 C C . VAL A 1 94 ? 22.873 3.892 -25.517 1.00 97.25 94 VAL A C 1
ATOM 693 O O . VAL A 1 94 ? 21.997 3.044 -25.368 1.00 97.25 94 VAL A O 1
ATOM 696 N N . ASN A 1 95 ? 22.943 4.969 -24.740 1.00 96.19 95 ASN A N 1
ATOM 697 C CA . ASN A 1 95 ? 21.934 5.289 -23.732 1.00 96.19 95 ASN A CA 1
ATOM 698 C C . ASN A 1 95 ? 21.521 6.771 -23.791 1.00 96.19 95 ASN A C 1
ATOM 700 O O . ASN A 1 95 ? 21.840 7.491 -24.735 1.00 96.19 95 ASN A O 1
ATOM 704 N N . PHE A 1 96 ? 20.821 7.253 -22.759 1.00 94.19 96 PHE A N 1
ATOM 705 C CA . PHE A 1 96 ? 20.360 8.646 -22.641 1.00 94.19 96 PHE A CA 1
ATOM 706 C C . PHE A 1 96 ? 21.479 9.708 -22.695 1.00 94.19 96 PHE A C 1
ATOM 708 O O . PHE A 1 96 ? 21.187 10.889 -22.857 1.00 94.19 96 PHE A O 1
ATOM 715 N N . SER A 1 97 ? 22.749 9.310 -22.555 1.00 94.44 97 SER A N 1
ATOM 716 C CA . SER A 1 97 ? 23.931 10.177 -22.657 1.00 94.44 97 SER A CA 1
ATOM 717 C C . SER A 1 97 ? 24.662 10.078 -24.009 1.00 94.44 97 SER A C 1
ATOM 719 O O . SER A 1 97 ? 25.784 10.580 -24.128 1.00 94.44 97 SER A O 1
ATOM 721 N N . GLY A 1 98 ? 24.075 9.404 -25.005 1.00 95.06 98 GLY A N 1
ATOM 722 C CA . GLY A 1 98 ? 24.730 9.045 -26.268 1.00 95.06 98 GLY A CA 1
ATOM 723 C C . GLY A 1 98 ? 25.520 7.740 -26.148 1.00 95.06 98 GLY A C 1
ATOM 724 O O . GLY A 1 98 ? 25.092 6.826 -25.443 1.00 95.06 98 GLY A O 1
ATOM 725 N N . ASP A 1 99 ? 26.679 7.659 -26.807 1.00 96.38 99 ASP A N 1
ATOM 726 C CA . ASP A 1 99 ? 27.576 6.498 -26.712 1.00 96.38 99 ASP A CA 1
ATOM 727 C C . ASP A 1 99 ? 27.996 6.266 -25.259 1.00 96.38 99 ASP A C 1
ATOM 729 O O . ASP A 1 99 ? 28.518 7.166 -24.597 1.00 96.38 99 ASP A O 1
ATOM 733 N N . TRP A 1 100 ? 27.768 5.066 -24.745 1.00 97.19 100 TRP A N 1
ATOM 734 C CA . TRP A 1 100 ? 28.033 4.691 -23.365 1.00 97.19 100 TRP A CA 1
ATOM 735 C C . TRP A 1 100 ? 29.039 3.542 -23.292 1.00 97.19 100 TRP A C 1
ATOM 737 O O . TRP A 1 100 ? 29.060 2.655 -24.141 1.00 97.19 100 TRP A O 1
ATOM 747 N N . TRP A 1 101 ? 29.863 3.549 -22.247 1.00 96.56 101 TRP A N 1
ATOM 748 C CA . TRP A 1 101 ? 30.764 2.460 -21.883 1.00 96.56 101 TRP A CA 1
ATOM 749 C C . TRP A 1 101 ? 30.862 2.355 -20.363 1.00 96.56 101 TRP A C 1
ATOM 751 O O . TRP A 1 101 ? 30.630 3.329 -19.639 1.00 96.56 101 TRP A O 1
ATOM 761 N N . LYS A 1 102 ? 31.235 1.175 -19.866 1.00 95.12 102 LYS A N 1
ATOM 762 C CA . LYS A 1 102 ? 31.406 0.942 -18.428 1.00 95.12 102 LYS A CA 1
ATOM 763 C C . LYS A 1 102 ? 32.423 1.923 -17.835 1.00 95.12 102 LYS A C 1
ATOM 765 O O . LYS A 1 102 ? 33.558 2.001 -18.302 1.00 95.12 102 LYS A O 1
ATOM 770 N N . GLY A 1 103 ? 32.011 2.656 -16.801 1.00 94.25 103 GLY A N 1
ATOM 771 C CA . GLY A 1 103 ? 32.822 3.695 -16.162 1.00 94.25 103 GLY A CA 1
ATOM 772 C C . GLY A 1 103 ? 32.796 5.062 -16.857 1.00 94.25 103 GLY A C 1
ATOM 773 O O . GLY A 1 103 ? 33.594 5.923 -16.494 1.00 94.25 103 GLY A O 1
ATOM 774 N N . LYS A 1 104 ? 31.913 5.295 -17.843 1.00 96.19 104 LYS A N 1
ATOM 775 C CA . LYS A 1 104 ? 31.684 6.639 -18.400 1.00 96.19 104 LYS A CA 1
ATOM 776 C C . LYS A 1 104 ? 31.254 7.597 -17.285 1.00 96.19 104 LYS A C 1
ATOM 778 O O . LYS A 1 104 ? 30.359 7.280 -16.505 1.00 96.19 104 LYS A O 1
ATOM 783 N N . THR A 1 105 ? 31.851 8.783 -17.244 1.00 96.25 105 THR A N 1
ATOM 784 C CA . THR A 1 105 ? 31.506 9.848 -16.295 1.00 96.25 105 THR A CA 1
ATOM 785 C C . THR A 1 105 ? 30.962 11.075 -17.014 1.00 96.25 105 THR A C 1
ATOM 787 O O . THR A 1 105 ? 31.230 11.274 -18.199 1.00 96.25 105 THR A O 1
ATOM 790 N N . ASP A 1 106 ? 30.206 11.901 -16.296 1.00 92.69 106 ASP A N 1
ATOM 791 C CA . ASP A 1 106 ? 29.832 13.242 -16.745 1.00 92.69 106 ASP A CA 1
ATOM 792 C C . ASP A 1 106 ? 30.975 14.255 -16.536 1.00 92.69 106 ASP A C 1
ATOM 794 O O . ASP A 1 106 ? 32.045 13.918 -16.018 1.00 92.69 106 ASP A O 1
ATOM 798 N N . ASP A 1 107 ? 30.738 15.513 -16.920 1.00 92.12 107 ASP A N 1
ATOM 799 C CA . ASP A 1 107 ? 31.706 16.614 -16.789 1.00 92.12 107 ASP A CA 1
ATOM 800 C C . ASP A 1 107 ? 32.108 16.905 -15.330 1.00 92.12 107 ASP A C 1
ATOM 802 O O . ASP A 1 107 ? 33.122 17.557 -15.079 1.00 92.12 107 ASP A O 1
ATOM 806 N N . SER A 1 108 ? 31.330 16.423 -14.354 1.00 91.81 108 SER A N 1
ATOM 807 C CA . SER A 1 108 ? 31.619 16.546 -12.922 1.00 91.81 108 SER A CA 1
ATOM 808 C C . SER A 1 108 ? 32.388 15.349 -12.350 1.00 91.81 108 SER A C 1
ATOM 810 O O . SER A 1 108 ? 32.708 15.330 -11.161 1.00 91.81 108 SER A O 1
ATOM 812 N N . GLY A 1 109 ? 32.705 14.351 -13.182 1.00 91.88 109 GLY A N 1
ATOM 813 C CA . GLY A 1 109 ? 33.371 13.116 -12.771 1.00 91.88 109 GLY A CA 1
ATOM 814 C C . GLY A 1 109 ? 32.438 12.102 -12.104 1.00 91.88 109 GLY A C 1
ATOM 815 O O . GLY A 1 109 ? 32.916 11.108 -11.556 1.00 91.88 109 GLY A O 1
ATOM 816 N N . LYS A 1 110 ? 31.118 12.319 -12.139 1.00 92.19 110 LYS A N 1
ATOM 817 C CA . LYS A 1 110 ? 30.143 11.362 -11.612 1.00 92.19 110 LYS A CA 1
ATOM 818 C C . LYS A 1 110 ? 29.880 10.274 -12.646 1.00 92.19 110 LYS A C 1
ATOM 820 O O . LYS A 1 110 ? 29.673 10.563 -13.821 1.00 92.19 110 LYS A O 1
ATOM 825 N N . GLU A 1 111 ? 29.857 9.019 -12.205 1.00 93.75 111 GLU A N 1
ATOM 826 C CA . GLU A 1 111 ? 29.554 7.885 -13.078 1.00 93.75 111 GLU A CA 1
ATOM 827 C C . GLU A 1 111 ? 28.137 7.986 -13.667 1.00 93.75 111 GLU A C 1
ATOM 829 O O . GLU A 1 111 ? 27.148 8.198 -12.957 1.00 93.75 111 GLU A O 1
ATOM 834 N N . ILE A 1 112 ? 28.050 7.807 -14.984 1.00 93.44 112 ILE A N 1
ATOM 835 C CA . ILE A 1 112 ? 26.803 7.708 -15.734 1.00 93.44 112 ILE A CA 1
ATOM 836 C C . ILE A 1 112 ? 26.415 6.232 -15.786 1.00 93.44 112 ILE A C 1
ATOM 838 O O . ILE A 1 112 ? 27.067 5.421 -16.444 1.00 93.44 112 ILE A O 1
ATOM 842 N N . LEU A 1 113 ? 25.315 5.890 -15.120 1.00 94.69 113 LEU A N 1
ATOM 843 C CA . LEU A 1 113 ? 24.745 4.546 -15.158 1.00 94.69 113 LEU A CA 1
ATOM 844 C C . LEU A 1 113 ? 24.327 4.151 -16.583 1.00 94.69 113 LEU A C 1
ATOM 846 O O . LEU A 1 113 ? 23.850 4.989 -17.349 1.00 94.69 113 LEU A O 1
ATOM 850 N N . PHE A 1 114 ? 24.434 2.861 -16.917 1.00 95.25 114 PHE A N 1
ATOM 851 C CA . PHE A 1 114 ? 24.065 2.368 -18.250 1.00 95.25 114 PHE A CA 1
ATOM 852 C C . PHE A 1 114 ? 22.584 2.589 -18.584 1.00 95.25 114 PHE A C 1
ATOM 854 O O . PHE A 1 114 ? 22.258 2.975 -19.700 1.00 95.25 114 PHE A O 1
ATOM 861 N N . ALA A 1 115 ? 21.703 2.458 -17.595 1.00 95.88 115 ALA A N 1
ATOM 862 C CA . ALA A 1 11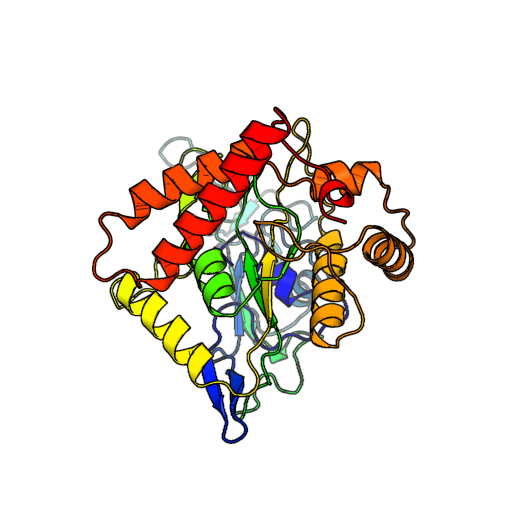5 ? 20.310 2.882 -17.663 1.00 95.88 115 ALA A CA 1
ATOM 863 C C . ALA A 1 115 ? 19.990 3.865 -16.532 1.00 95.88 115 ALA A C 1
ATOM 865 O O . ALA A 1 115 ? 20.506 3.730 -15.416 1.00 95.88 115 ALA A O 1
ATOM 866 N N . HIS A 1 116 ? 19.134 4.845 -16.822 1.00 93.50 116 HIS A N 1
ATOM 867 C CA . HIS A 1 116 ? 18.725 5.863 -15.858 1.00 93.50 116 HIS A CA 1
ATOM 868 C C . HIS A 1 116 ? 17.907 5.241 -14.712 1.00 93.50 116 HIS A C 1
ATOM 870 O O . HIS A 1 116 ? 17.134 4.309 -14.923 1.00 93.50 116 HIS A O 1
ATOM 876 N N . SER A 1 117 ? 18.018 5.774 -13.492 1.00 88.12 117 SER A N 1
ATOM 877 C CA . SER A 1 117 ? 17.298 5.239 -12.320 1.00 88.12 117 SER A CA 1
ATOM 878 C C . SER A 1 117 ? 15.771 5.327 -12.444 1.00 88.12 117 SER A C 1
ATOM 880 O O . SER A 1 117 ? 15.060 4.506 -11.876 1.00 88.12 117 SER A O 1
ATOM 882 N N . ASN A 1 118 ? 15.282 6.304 -13.210 1.00 88.88 118 ASN A N 1
ATOM 883 C CA . ASN A 1 118 ? 13.878 6.473 -13.604 1.00 88.88 118 ASN A CA 1
ATOM 884 C C . ASN A 1 118 ? 13.642 6.076 -15.078 1.00 88.88 118 ASN A C 1
ATOM 886 O O . ASN A 1 118 ? 12.846 6.715 -15.762 1.00 88.88 118 ASN A O 1
ATOM 890 N N . ALA A 1 119 ? 14.400 5.114 -15.614 1.00 94.06 119 ALA A N 1
ATOM 891 C CA . ALA A 1 119 ? 14.111 4.534 -16.925 1.00 94.06 119 ALA A CA 1
ATOM 892 C C . ALA A 1 119 ? 12.722 3.876 -16.923 1.00 94.06 119 ALA A C 1
ATOM 894 O O . ALA A 1 119 ? 12.254 3.386 -15.888 1.00 94.06 119 ALA A O 1
ATOM 895 N N . ARG A 1 120 ? 12.054 3.897 -18.077 1.00 95.25 120 ARG A N 1
ATOM 896 C CA . ARG A 1 120 ? 10.645 3.506 -18.205 1.00 95.25 120 ARG A CA 1
ATOM 897 C C . ARG A 1 120 ? 10.443 2.518 -19.340 1.00 95.25 120 ARG A C 1
ATOM 899 O O . ARG A 1 120 ? 11.174 2.553 -20.330 1.00 95.25 120 ARG A O 1
ATOM 906 N N . TYR A 1 121 ? 9.407 1.703 -19.204 1.00 94.88 121 TYR A N 1
ATOM 907 C CA . TYR A 1 121 ? 8.805 0.975 -20.312 1.00 94.88 121 TYR A CA 1
ATOM 908 C C . TYR A 1 121 ? 7.381 1.480 -20.531 1.00 94.88 121 TYR A C 1
ATOM 910 O O . TYR A 1 121 ? 6.694 1.862 -19.583 1.00 94.88 121 TYR A O 1
ATOM 918 N N . THR A 1 122 ? 6.955 1.494 -21.789 1.00 95.62 122 THR A N 1
ATOM 919 C CA . THR A 1 122 ? 5.585 1.815 -22.185 1.00 95.62 122 THR A CA 1
ATOM 920 C C . THR A 1 122 ? 5.025 0.663 -22.993 1.00 95.62 122 THR A C 1
ATOM 922 O O . THR A 1 122 ? 5.645 0.247 -23.976 1.00 95.62 122 THR A O 1
ATOM 925 N N . MET A 1 123 ? 3.862 0.162 -22.589 1.00 94.25 123 MET A N 1
ATOM 926 C CA . MET A 1 123 ? 3.162 -0.919 -23.282 1.00 94.25 123 MET A CA 1
ATOM 927 C C . MET A 1 123 ? 1.654 -0.812 -23.085 1.00 94.25 123 MET A C 1
ATOM 929 O O . MET A 1 123 ? 1.202 -0.189 -22.127 1.00 94.25 123 MET A O 1
ATOM 933 N N . ARG A 1 124 ? 0.857 -1.420 -23.967 1.00 93.44 124 ARG A N 1
ATOM 934 C CA . ARG A 1 124 ? -0.599 -1.504 -23.766 1.00 93.44 124 ARG A CA 1
ATOM 935 C C . ARG A 1 124 ? -0.909 -2.512 -22.662 1.00 93.44 124 ARG A C 1
ATOM 937 O O . ARG A 1 124 ? -0.239 -3.537 -22.570 1.00 93.44 124 ARG A O 1
ATOM 944 N N . ILE A 1 125 ? -1.949 -2.257 -21.866 1.00 91.25 125 ILE A N 1
ATOM 945 C CA . ILE A 1 125 ? -2.371 -3.196 -20.809 1.00 91.25 125 ILE A CA 1
ATOM 946 C C . ILE A 1 125 ? -2.800 -4.529 -21.421 1.00 91.25 125 ILE A C 1
ATOM 948 O O . ILE A 1 125 ? -2.472 -5.576 -20.882 1.00 91.25 125 ILE A O 1
ATOM 952 N N . SER A 1 126 ? -3.446 -4.501 -22.589 1.00 90.19 126 SER A N 1
ATOM 953 C CA . SER A 1 126 ? -3.897 -5.695 -23.312 1.00 90.19 126 SER A CA 1
ATOM 954 C C . SER A 1 126 ? -2.778 -6.642 -23.760 1.00 90.19 126 SER A C 1
ATOM 956 O O . SER A 1 126 ? -3.063 -7.776 -24.131 1.00 90.19 126 SER A O 1
ATOM 958 N N . GLU A 1 127 ? -1.518 -6.205 -23.725 1.00 90.25 127 GLU A N 1
ATOM 959 C CA . GLU A 1 127 ? -0.359 -7.057 -24.008 1.00 90.25 127 GLU A CA 1
ATOM 960 C C . GLU A 1 127 ? 0.039 -7.912 -22.791 1.00 90.25 127 GLU A C 1
ATOM 962 O O . GLU A 1 127 ? 0.856 -8.823 -22.910 1.00 90.25 127 GLU A O 1
ATOM 967 N N . LEU A 1 128 ? -0.497 -7.634 -21.602 1.00 88.94 128 LEU A N 1
ATOM 968 C CA . LEU A 1 128 ? -0.184 -8.382 -20.386 1.00 88.94 128 LEU A CA 1
ATOM 969 C C . LEU A 1 128 ? -1.059 -9.625 -20.293 1.00 88.94 128 LEU A C 1
ATOM 971 O O . LEU A 1 128 ? -2.277 -9.561 -20.432 1.00 88.94 128 LEU A O 1
ATOM 975 N N . GLU A 1 129 ? -0.435 -10.762 -19.991 1.00 89.12 129 GLU A N 1
ATOM 976 C CA . GLU A 1 129 ? -1.133 -12.049 -19.878 1.00 89.12 129 GLU A CA 1
ATOM 977 C C . GLU A 1 129 ? -2.190 -12.057 -18.765 1.00 89.12 129 GLU A C 1
ATOM 979 O O . GLU A 1 129 ? -3.152 -12.817 -18.829 1.00 89.12 129 GLU A O 1
ATOM 984 N N . ASN A 1 130 ? -2.025 -11.200 -17.756 1.00 90.56 130 ASN A N 1
ATOM 985 C CA . ASN A 1 130 ? -2.945 -11.042 -16.638 1.00 90.56 130 ASN A CA 1
ATOM 986 C C . ASN A 1 130 ? -3.830 -9.787 -16.747 1.00 90.56 130 ASN A C 1
ATOM 988 O O . ASN A 1 130 ? -4.393 -9.358 -15.739 1.00 90.56 130 ASN A O 1
ATOM 992 N N . ALA A 1 131 ? -3.965 -9.182 -17.929 1.00 92.12 131 ALA A N 1
ATOM 993 C CA . ALA A 1 131 ? -4.933 -8.109 -18.135 1.00 92.12 131 ALA A CA 1
ATOM 994 C C . ALA A 1 131 ? -6.349 -8.597 -17.786 1.00 92.12 131 ALA A C 1
ATOM 996 O O . ALA A 1 131 ? -6.792 -9.651 -18.250 1.00 92.12 131 ALA A O 1
ATOM 997 N N . ASP A 1 132 ? -7.065 -7.840 -16.957 1.00 93.19 132 ASP A N 1
ATOM 998 C CA . ASP A 1 132 ? -8.430 -8.184 -16.588 1.00 93.19 132 ASP A CA 1
ATOM 999 C C . ASP A 1 132 ? -9.343 -8.094 -17.821 1.00 93.19 132 ASP A C 1
ATOM 1001 O O . ASP A 1 132 ? -9.298 -7.096 -18.548 1.00 93.19 132 ASP A O 1
ATOM 1005 N N . PRO A 1 133 ? -10.212 -9.089 -18.074 1.00 92.81 133 PRO A N 1
ATOM 1006 C CA . PRO A 1 133 ? -11.127 -9.048 -19.214 1.00 92.81 133 PRO A CA 1
ATOM 1007 C C . PRO A 1 133 ? -12.099 -7.857 -19.173 1.00 92.81 133 PRO A C 1
ATOM 1009 O O . PRO A 1 133 ? -12.676 -7.506 -20.202 1.00 92.81 133 PRO A O 1
ATOM 1012 N N . LYS A 1 134 ? -12.285 -7.224 -18.007 1.00 93.50 134 LYS A N 1
ATOM 1013 C CA . LYS A 1 134 ? -13.091 -6.015 -17.803 1.00 93.50 134 LYS A CA 1
ATOM 1014 C C . LYS A 1 134 ? -12.258 -4.734 -17.713 1.00 93.50 134 LYS A C 1
ATOM 1016 O O . LYS A 1 134 ? -12.817 -3.690 -17.389 1.00 93.50 134 LYS A O 1
ATOM 1021 N N . ALA A 1 135 ? -10.960 -4.759 -18.033 1.00 90.44 135 ALA A N 1
ATOM 1022 C CA . ALA A 1 135 ? -10.097 -3.571 -17.977 1.00 90.44 135 ALA A CA 1
ATOM 1023 C C . ALA A 1 135 ? -10.617 -2.393 -18.829 1.00 90.44 135 ALA A C 1
ATOM 1025 O O . ALA A 1 135 ? -10.360 -1.236 -18.510 1.00 90.44 135 ALA A O 1
ATOM 1026 N N . HIS A 1 136 ? -11.384 -2.682 -19.886 1.00 90.69 136 HIS A N 1
ATOM 1027 C CA . HIS A 1 136 ? -12.012 -1.687 -20.763 1.00 90.69 136 HIS A CA 1
ATOM 1028 C C . HIS A 1 136 ? -13.545 -1.628 -20.636 1.00 90.69 136 HIS A C 1
ATOM 1030 O O . HIS A 1 136 ? -14.206 -1.064 -21.508 1.00 90.69 136 HIS A O 1
ATOM 1036 N N . ASP A 1 137 ? -14.127 -2.225 -19.590 1.00 93.69 137 ASP A N 1
ATOM 1037 C CA . ASP A 1 137 ? -15.569 -2.154 -19.344 1.00 93.69 137 ASP A CA 1
ATOM 1038 C C . ASP A 1 137 ? -15.951 -0.717 -18.930 1.00 93.69 137 ASP A C 1
ATOM 1040 O O . ASP A 1 137 ? -15.496 -0.248 -17.881 1.00 93.69 137 ASP A O 1
ATOM 1044 N N . PRO A 1 138 ? -16.776 0.005 -19.717 1.00 92.31 138 PRO A N 1
ATOM 1045 C CA . PRO A 1 138 ? -17.151 1.382 -19.403 1.00 92.31 138 PRO A CA 1
ATOM 1046 C C . PRO A 1 138 ? -17.978 1.498 -18.117 1.00 92.31 138 PRO A C 1
ATOM 1048 O O . PRO A 1 138 ? -18.010 2.572 -17.510 1.00 92.31 138 PRO A O 1
ATOM 1051 N N . GLU A 1 139 ? -18.628 0.416 -17.675 1.00 93.81 139 GLU A N 1
ATOM 1052 C CA . GLU A 1 139 ? -19.358 0.416 -16.408 1.00 93.81 139 GLU A CA 1
ATOM 1053 C C . GLU A 1 139 ? -18.432 0.293 -15.195 1.00 93.81 139 GLU A C 1
ATOM 1055 O O . GLU A 1 139 ? -18.795 0.716 -14.089 1.00 93.81 139 GLU A O 1
ATOM 1060 N N . GLY A 1 140 ? -17.217 -0.210 -15.415 1.00 94.69 140 GLY A N 1
ATOM 1061 C CA . GLY A 1 140 ? -16.207 -0.414 -14.393 1.00 94.69 140 GLY A CA 1
ATOM 1062 C C . GLY A 1 140 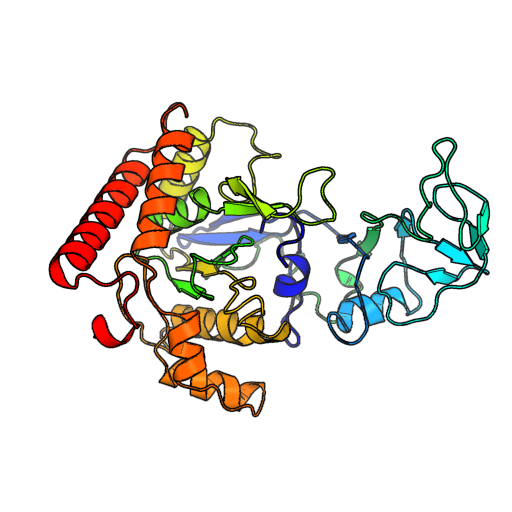? -16.503 -1.571 -13.443 1.00 94.69 140 GLY A C 1
ATOM 1063 O O . GLY A 1 140 ? -17.570 -2.200 -13.431 1.00 94.69 140 GLY A O 1
ATOM 1064 N N . VAL A 1 141 ? -15.532 -1.844 -12.580 1.00 96.31 141 VAL A N 1
ATOM 1065 C CA . VAL A 1 141 ? -15.599 -2.926 -11.594 1.00 96.31 141 VA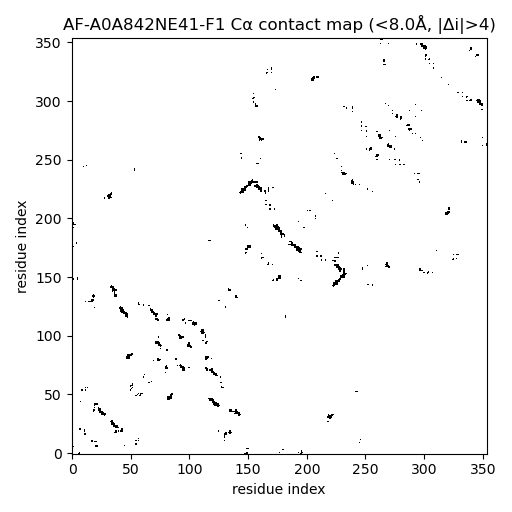L A CA 1
ATOM 1066 C C . VAL A 1 141 ? -16.042 -2.398 -10.236 1.00 96.31 141 VAL A C 1
ATOM 1068 O O . VAL A 1 141 ? -15.741 -1.261 -9.870 1.00 96.31 141 VAL A O 1
ATOM 1071 N N . VAL A 1 142 ? -16.784 -3.211 -9.480 1.00 97.12 142 VAL A N 1
ATOM 1072 C CA . VAL A 1 142 ? -17.154 -2.864 -8.101 1.00 97.12 142 VAL A CA 1
ATOM 1073 C C . VAL A 1 142 ? -15.894 -2.855 -7.244 1.00 97.12 142 VAL A C 1
ATOM 1075 O O . VAL A 1 142 ? -15.189 -3.857 -7.159 1.00 97.12 142 VAL A O 1
ATOM 1078 N N . VAL A 1 143 ? -15.635 -1.736 -6.576 1.00 97.31 143 VAL A N 1
ATOM 1079 C CA . VAL A 1 143 ? -14.561 -1.621 -5.591 1.00 97.31 143 VAL A CA 1
ATOM 1080 C C . VAL A 1 143 ? -15.073 -2.157 -4.265 1.00 97.31 143 VAL A C 1
ATOM 1082 O O . VAL A 1 143 ? -16.000 -1.595 -3.683 1.00 97.31 143 VAL A O 1
ATOM 1085 N N . GLN A 1 144 ? -14.454 -3.228 -3.775 1.00 97.06 144 GLN A N 1
ATOM 1086 C CA . GLN A 1 144 ? -14.785 -3.804 -2.468 1.00 97.06 144 GLN A CA 1
ATOM 1087 C C . GLN A 1 144 ? -13.727 -3.513 -1.393 1.00 97.06 144 GLN A C 1
ATOM 1089 O O . GLN A 1 144 ? -14.045 -3.523 -0.203 1.00 97.06 144 GLN A O 1
ATOM 1094 N N . GLY A 1 145 ? -12.498 -3.189 -1.806 1.00 96.88 145 GLY A N 1
ATOM 1095 C CA . GLY A 1 145 ? -11.382 -2.844 -0.931 1.00 96.88 145 GLY A CA 1
ATOM 1096 C C . GLY A 1 145 ? -10.558 -1.680 -1.485 1.00 96.88 145 GLY A C 1
ATOM 1097 O O . GLY A 1 145 ? -10.362 -1.583 -2.694 1.00 96.88 145 GLY A O 1
ATOM 1098 N N . VAL A 1 146 ? -10.070 -0.805 -0.608 1.00 96.88 146 VAL A N 1
ATOM 1099 C CA . VAL A 1 146 ? -9.121 0.276 -0.925 1.00 96.88 146 VAL A CA 1
ATOM 1100 C C . VAL A 1 146 ? -7.890 0.108 -0.049 1.00 96.88 146 VAL A C 1
ATOM 1102 O O . VAL A 1 146 ? -8.020 -0.030 1.165 1.00 96.88 146 VAL A O 1
ATOM 1105 N N . PHE A 1 147 ? -6.701 0.154 -0.645 1.00 95.56 147 PHE A N 1
ATOM 1106 C CA . PHE A 1 147 ? -5.438 0.001 0.072 1.00 95.56 147 PHE A CA 1
ATOM 1107 C C . PHE A 1 147 ? -4.655 1.311 0.081 1.00 95.56 147 PHE A C 1
ATOM 1109 O O . PHE A 1 147 ? -4.457 1.951 -0.951 1.00 95.56 147 PHE A O 1
ATOM 1116 N N . TYR A 1 148 ? -4.162 1.679 1.256 1.00 94.88 148 TYR A N 1
ATOM 1117 C CA . TYR A 1 148 ? -3.260 2.798 1.471 1.00 94.88 148 TYR A CA 1
ATOM 1118 C C . TYR A 1 148 ? -1.924 2.275 1.983 1.00 94.88 148 TYR A C 1
ATOM 1120 O O . TYR A 1 148 ? -1.866 1.605 3.010 1.00 94.88 148 TYR A O 1
ATOM 1128 N N . GLY A 1 149 ? -0.836 2.592 1.285 1.00 90.88 149 GLY A N 1
ATOM 1129 C CA . GLY A 1 149 ? 0.494 2.107 1.637 1.00 90.88 149 GLY A CA 1
ATOM 1130 C C . GLY A 1 149 ? 1.579 3.158 1.462 1.00 90.88 149 GLY A C 1
ATOM 1131 O O . GLY A 1 149 ? 1.552 3.963 0.526 1.00 90.88 149 GLY A O 1
ATOM 1132 N N . GLY A 1 150 ? 2.552 3.114 2.368 1.00 87.81 150 GLY A N 1
ATOM 1133 C CA . GLY A 1 150 ? 3.762 3.929 2.347 1.00 87.81 150 GLY A CA 1
ATOM 1134 C C . GLY A 1 150 ? 4.953 3.140 2.884 1.00 87.81 150 GLY A C 1
ATOM 1135 O O . GLY A 1 150 ? 4.789 2.068 3.470 1.00 87.81 150 GLY A O 1
ATOM 1136 N N . ARG A 1 151 ? 6.163 3.656 2.656 1.00 89.56 151 ARG A N 1
ATOM 1137 C CA . ARG A 1 151 ? 7.387 3.065 3.203 1.00 89.56 151 ARG A CA 1
ATOM 1138 C C . ARG A 1 151 ? 7.603 3.521 4.642 1.00 89.56 151 ARG A C 1
ATOM 1140 O O . ARG A 1 151 ? 7.987 4.667 4.866 1.00 89.56 151 ARG A O 1
ATOM 1147 N N . ASP A 1 152 ? 7.407 2.606 5.583 1.00 91.31 152 ASP A N 1
ATOM 1148 C CA . ASP A 1 152 ? 7.568 2.844 7.014 1.00 91.31 152 ASP A CA 1
ATOM 1149 C C . ASP A 1 152 ? 8.376 1.708 7.649 1.00 91.31 152 ASP A C 1
ATOM 1151 O O . ASP A 1 152 ? 7.985 0.543 7.612 1.00 91.31 152 ASP A O 1
ATOM 1155 N N . SER A 1 153 ? 9.532 2.043 8.212 1.00 93.38 153 SER A N 1
ATOM 1156 C CA . SER A 1 153 ? 10.453 1.045 8.747 1.00 93.38 153 SER A CA 1
ATOM 1157 C C . SER A 1 153 ? 10.151 0.606 10.180 1.00 93.38 153 SER A C 1
ATOM 1159 O O . SER A 1 153 ? 10.681 -0.426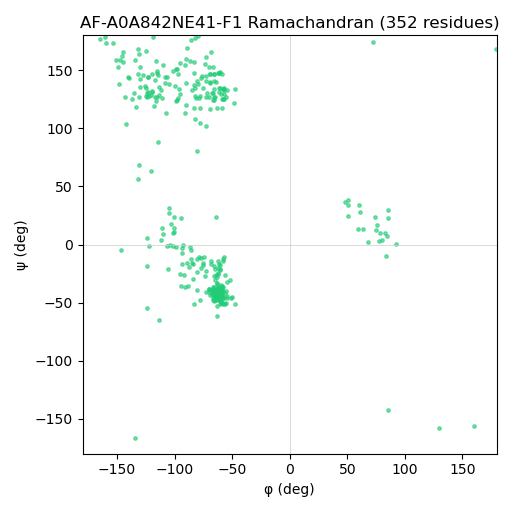 10.584 1.00 93.38 153 SER A O 1
ATOM 1161 N N . ASP A 1 154 ? 9.330 1.330 10.953 1.00 94.44 154 ASP A N 1
ATOM 1162 C CA . ASP A 1 154 ? 9.258 1.107 12.406 1.00 94.44 154 ASP A CA 1
ATOM 1163 C C . ASP A 1 154 ? 7.898 1.324 13.079 1.00 94.44 154 ASP A C 1
ATOM 1165 O O . ASP A 1 154 ? 7.800 1.078 14.281 1.00 94.44 154 ASP A O 1
ATOM 1169 N N . THR A 1 155 ? 6.862 1.786 12.372 1.00 95.38 155 THR A N 1
ATOM 1170 C CA . THR A 1 155 ? 5.591 2.165 13.012 1.00 95.38 155 THR A CA 1
ATOM 1171 C C . THR A 1 155 ? 4.437 1.248 12.607 1.00 95.38 155 THR A C 1
ATOM 1173 O O . THR A 1 155 ? 3.912 0.519 13.454 1.00 95.38 155 THR A O 1
ATOM 1176 N N . ASN A 1 156 ? 4.040 1.251 11.334 1.00 95.94 156 ASN A N 1
ATOM 1177 C CA . ASN A 1 156 ? 2.835 0.574 10.854 1.00 95.94 156 ASN A CA 1
ATOM 1178 C C . ASN A 1 156 ? 3.016 -0.948 10.711 1.00 95.94 156 ASN A C 1
ATOM 1180 O O . ASN A 1 156 ? 4.070 -1.432 10.297 1.00 95.94 156 ASN A O 1
ATOM 1184 N N . VAL A 1 157 ? 1.958 -1.698 11.020 1.00 97.62 157 VAL A N 1
ATOM 1185 C CA . VAL A 1 157 ? 1.856 -3.155 10.806 1.00 97.62 157 VAL A CA 1
ATOM 1186 C C . VAL A 1 157 ? 1.693 -3.509 9.314 1.00 97.62 157 VAL A C 1
ATOM 1188 O O . VAL A 1 157 ? 1.284 -2.636 8.541 1.00 97.62 157 VAL A O 1
ATOM 1191 N N . PRO A 1 158 ? 1.956 -4.763 8.884 1.00 97.06 158 PRO A N 1
ATOM 1192 C CA . PRO A 1 158 ? 1.878 -5.135 7.470 1.00 97.06 158 PRO A CA 1
ATOM 1193 C C . PRO A 1 158 ? 0.522 -4.910 6.809 1.00 97.06 158 PRO A C 1
ATOM 1195 O O . PRO A 1 158 ? 0.476 -4.454 5.665 1.00 97.06 158 PRO A O 1
ATOM 1198 N N . VAL A 1 159 ? -0.569 -5.181 7.529 1.00 98.06 159 VAL A N 1
ATOM 1199 C CA . VAL A 1 159 ? -1.938 -4.893 7.094 1.00 98.06 159 VAL A CA 1
ATOM 1200 C C . VAL A 1 159 ? -2.832 -4.575 8.291 1.00 98.06 159 VAL A C 1
ATOM 1202 O O . VAL A 1 159 ? -2.744 -5.213 9.337 1.00 98.06 159 VAL A O 1
ATOM 1205 N N . CYS A 1 160 ? -3.689 -3.573 8.146 1.00 98.19 160 CYS A N 1
ATOM 1206 C CA . CYS A 1 160 ? -4.676 -3.174 9.141 1.00 98.19 160 CYS A CA 1
ATOM 1207 C C . CYS A 1 160 ? -5.954 -2.730 8.428 1.00 98.19 160 CYS A C 1
ATOM 1209 O O . CYS A 1 160 ? -5.900 -1.863 7.556 1.00 98.19 160 CYS A O 1
ATOM 1211 N N . GLU A 1 161 ? -7.102 -3.298 8.787 1.00 98.69 161 GLU A N 1
ATOM 1212 C CA . GLU A 1 161 ? -8.404 -2.850 8.285 1.00 98.69 161 GLU A CA 1
ATOM 1213 C C . GLU A 1 161 ? -8.913 -1.650 9.105 1.00 98.69 161 GLU A C 1
ATOM 1215 O O . GLU A 1 161 ? -8.852 -1.619 10.336 1.00 98.69 161 GLU A O 1
ATOM 1220 N N . ALA A 1 162 ? -9.454 -0.644 8.424 1.00 98.62 162 ALA A N 1
ATOM 1221 C CA . ALA A 1 162 ? -10.041 0.530 9.044 1.00 98.62 162 ALA A CA 1
ATOM 1222 C C . ALA A 1 162 ? -11.354 0.211 9.780 1.00 98.62 162 ALA A C 1
ATOM 1224 O O . ALA A 1 162 ? -12.160 -0.598 9.331 1.00 98.62 162 ALA A O 1
ATOM 1225 N N . MET A 1 163 ? -11.626 0.925 10.877 1.00 98.00 163 MET A N 1
ATOM 1226 C CA . MET A 1 163 ? -12.858 0.735 11.658 1.00 98.00 163 MET A CA 1
ATOM 1227 C C . MET A 1 163 ? -14.122 1.275 10.975 1.00 98.00 163 MET A C 1
ATOM 1229 O O . MET A 1 163 ? -15.234 0.864 11.301 1.00 98.00 163 MET A O 1
ATOM 1233 N N . SER A 1 164 ? -13.955 2.218 10.053 1.00 97.88 164 SER A N 1
ATOM 1234 C CA . SER A 1 164 ? -15.012 2.854 9.270 1.00 97.88 164 SER A CA 1
ATOM 1235 C C . SER A 1 164 ? -14.410 3.490 8.016 1.00 97.88 164 SER A C 1
ATOM 1237 O O . SER A 1 164 ? -13.186 3.571 7.883 1.00 97.88 164 SER A O 1
ATOM 1239 N N . TRP A 1 165 ? -15.258 3.994 7.115 1.00 98.00 165 TRP A N 1
ATOM 1240 C CA . TRP A 1 165 ? -14.796 4.765 5.962 1.00 98.00 165 TRP A CA 1
ATOM 1241 C C . TRP A 1 165 ? -14.041 6.028 6.382 1.00 98.00 165 TRP A C 1
ATOM 1243 O O . TRP A 1 165 ? -12.947 6.279 5.886 1.00 98.00 165 TRP A O 1
ATOM 1253 N N . GLU A 1 166 ? -14.569 6.800 7.336 1.00 98.25 166 GLU A N 1
ATOM 1254 C CA . GLU A 1 166 ? -13.894 7.991 7.859 1.00 98.25 166 GLU A CA 1
ATOM 1255 C C . GLU A 1 166 ? -12.541 7.654 8.499 1.00 98.25 166 GLU A C 1
ATOM 1257 O O . GLU A 1 166 ? -11.565 8.369 8.268 1.00 98.25 166 GLU A O 1
ATOM 1262 N N . HIS A 1 167 ? -12.451 6.536 9.231 1.00 98.56 167 HIS A N 1
ATOM 1263 C CA . HIS A 1 167 ? -11.171 6.028 9.727 1.00 98.56 167 HIS A CA 1
ATOM 1264 C C . HIS A 1 167 ? -10.234 5.653 8.573 1.00 98.56 167 HIS A C 1
ATOM 1266 O O . HIS A 1 167 ? -9.052 5.970 8.613 1.00 98.56 167 HIS A O 1
ATOM 1272 N N . GLY A 1 168 ? -10.754 5.049 7.505 1.00 98.19 168 GLY A N 1
ATOM 1273 C CA . GLY A 1 168 ? -9.996 4.753 6.291 1.00 98.19 168 GLY A CA 1
ATOM 1274 C C . GLY A 1 168 ? -9.440 6.003 5.605 1.00 98.19 168 GLY A C 1
ATOM 1275 O O . GLY A 1 168 ? -8.268 6.032 5.238 1.00 98.19 168 GLY A O 1
ATOM 1276 N N . VAL A 1 169 ? -10.244 7.066 5.500 1.00 98.12 169 VAL A N 1
ATOM 1277 C CA . VAL A 1 169 ? -9.804 8.376 4.991 1.00 98.12 169 VAL A CA 1
ATOM 1278 C C . VAL A 1 169 ? -8.707 8.965 5.880 1.00 98.12 169 VAL A C 1
ATOM 1280 O O . VAL A 1 169 ? -7.731 9.503 5.362 1.00 98.12 169 VAL A O 1
ATOM 1283 N N . TYR A 1 170 ? -8.832 8.847 7.205 1.00 98.19 170 TYR A N 1
ATOM 1284 C CA . TYR A 1 170 ? -7.791 9.258 8.150 1.00 98.19 170 TYR A CA 1
ATOM 1285 C C . TYR A 1 170 ? -6.484 8.467 7.959 1.00 98.19 170 TYR A C 1
ATOM 1287 O O . TYR A 1 170 ? -5.409 9.067 7.881 1.00 98.19 170 TYR A O 1
ATOM 1295 N N . LEU A 1 171 ? -6.560 7.140 7.813 1.00 97.31 171 LEU A N 1
ATOM 1296 C CA . LEU A 1 171 ? -5.391 6.297 7.540 1.00 97.31 171 LEU A CA 1
ATOM 1297 C C . LEU A 1 171 ? -4.720 6.683 6.216 1.00 97.31 171 LEU A C 1
ATOM 1299 O O . LEU A 1 171 ? -3.501 6.827 6.168 1.00 97.31 171 LEU A O 1
ATOM 1303 N N . GLY A 1 172 ? -5.511 6.921 5.166 1.00 96.12 172 GLY A N 1
ATOM 1304 C CA . GLY A 1 172 ? -5.011 7.398 3.879 1.00 96.12 172 GLY A CA 1
ATOM 1305 C C . GLY A 1 172 ? -4.365 8.781 3.969 1.00 96.12 172 GLY A C 1
ATOM 1306 O O . GLY A 1 172 ? -3.314 9.018 3.379 1.00 96.12 172 GLY A O 1
ATOM 1307 N N . ALA A 1 173 ? -4.938 9.697 4.749 1.00 96.25 173 ALA A N 1
ATOM 1308 C CA . ALA A 1 173 ? -4.360 11.018 4.972 1.00 96.25 173 ALA A CA 1
ATOM 1309 C C . ALA A 1 173 ? -3.023 10.952 5.730 1.00 96.25 173 ALA A C 1
ATOM 1311 O O . ALA A 1 173 ? -2.108 11.703 5.417 1.00 96.25 173 ALA A O 1
ATOM 1312 N N . THR A 1 174 ? -2.876 10.036 6.686 1.00 95.12 174 THR A N 1
ATOM 1313 C CA . THR A 1 174 ? -1.703 9.948 7.578 1.00 95.12 174 THR A CA 1
ATOM 1314 C C . THR A 1 174 ? -0.619 8.977 7.095 1.00 95.12 174 THR A C 1
ATOM 1316 O O . THR A 1 174 ? 0.199 8.493 7.886 1.00 95.12 174 THR A O 1
ATOM 1319 N N . ILE A 1 175 ? -0.581 8.678 5.793 1.00 91.44 175 ILE A N 1
ATOM 1320 C CA . ILE A 1 175 ? 0.516 7.911 5.196 1.00 91.44 175 ILE A CA 1
ATOM 1321 C C . ILE A 1 175 ? 1.813 8.725 5.294 1.00 91.44 175 ILE A C 1
ATOM 1323 O O . ILE A 1 175 ? 1.900 9.865 4.830 1.00 91.44 175 ILE A O 1
ATOM 1327 N N . GLU A 1 176 ? 2.849 8.102 5.847 1.00 88.44 176 GLU A N 1
ATOM 1328 C CA . GLU A 1 176 ? 4.233 8.565 5.761 1.00 88.44 176 GLU A CA 1
ATOM 1329 C C . GLU A 1 176 ? 5.005 7.625 4.831 1.00 88.44 176 GLU A C 1
ATOM 1331 O O . GLU A 1 176 ? 4.755 6.418 4.791 1.00 88.44 176 GLU A O 1
ATOM 1336 N N . SER A 1 177 ? 5.943 8.179 4.067 1.00 83.00 177 SER A N 1
ATOM 1337 C CA . SER A 1 177 ? 6.852 7.392 3.241 1.00 83.00 177 SER A CA 1
ATOM 1338 C C . SER A 1 177 ? 8.268 7.933 3.353 1.00 83.00 177 SER A C 1
ATOM 1340 O O . SER A 1 177 ? 8.517 9.108 3.072 1.00 83.00 177 SER A O 1
ATOM 1342 N N . GLU A 1 178 ? 9.199 7.059 3.717 1.00 82.00 178 GLU A N 1
ATOM 1343 C CA . GLU A 1 178 ? 10.635 7.340 3.687 1.00 82.00 178 GLU A CA 1
ATOM 1344 C C . GLU A 1 178 ? 11.112 7.578 2.248 1.00 82.00 178 GLU A C 1
ATOM 1346 O O . GLU A 1 178 ? 10.670 6.903 1.309 1.00 82.00 178 GLU A O 1
ATOM 1351 N N . THR A 1 179 ? 12.005 8.553 2.067 1.00 67.19 179 THR A N 1
ATOM 1352 C CA . THR A 1 179 ? 12.713 8.778 0.804 1.00 67.19 179 THR A CA 1
ATOM 1353 C C . THR A 1 179 ? 13.536 7.548 0.435 1.00 67.19 179 THR A C 1
ATOM 1355 O O . THR A 1 179 ? 14.233 6.961 1.264 1.00 67.19 179 THR A O 1
ATOM 1358 N N . THR A 1 180 ? 13.453 7.155 -0.836 1.00 54.94 180 THR A N 1
ATOM 1359 C CA . THR A 1 180 ? 14.288 6.087 -1.393 1.00 54.94 180 THR A CA 1
ATOM 1360 C C . THR A 1 180 ? 15.572 6.680 -1.963 1.00 54.94 180 THR A C 1
ATOM 1362 O O . THR A 1 180 ? 15.604 7.852 -2.338 1.00 54.94 180 THR A O 1
ATOM 1365 N N . SER A 1 181 ? 16.602 5.853 -2.125 1.00 45.75 181 SER A N 1
ATOM 1366 C CA . SER A 1 181 ? 17.836 6.204 -2.843 1.00 45.75 181 SER A CA 1
ATOM 1367 C C . SER A 1 181 ? 17.621 6.650 -4.303 1.00 45.75 181 SER A C 1
ATOM 1369 O O . SER A 1 181 ? 18.540 7.169 -4.930 1.00 45.75 181 SER A O 1
ATOM 1371 N N . ALA A 1 182 ? 16.416 6.475 -4.865 1.00 41.28 182 ALA A N 1
ATOM 1372 C CA . ALA A 1 182 ? 16.052 6.955 -6.198 1.00 41.28 182 ALA A CA 1
ATOM 1373 C C . ALA A 1 182 ? 15.598 8.429 -6.225 1.00 41.28 182 ALA A C 1
ATOM 1375 O O . ALA A 1 182 ? 15.550 9.032 -7.297 1.00 41.28 182 ALA A O 1
ATOM 1376 N N . THR A 1 183 ? 15.256 9.020 -5.076 1.00 43.03 183 THR A N 1
ATOM 1377 C CA . THR A 1 183 ? 14.905 10.443 -4.964 1.00 43.03 183 THR A CA 1
ATOM 1378 C C . THR A 1 183 ? 16.176 11.247 -4.672 1.00 43.03 183 THR A C 1
ATOM 1380 O O . THR A 1 183 ? 16.996 10.815 -3.875 1.00 43.03 183 THR A O 1
ATOM 1383 N N . LEU A 1 184 ? 16.352 12.419 -5.294 1.00 43.06 184 LEU A N 1
ATOM 1384 C CA . LEU A 1 184 ? 17.535 13.302 -5.185 1.00 43.06 184 LEU A CA 1
ATOM 1385 C C . LEU A 1 184 ? 17.799 13.893 -3.765 1.00 43.06 184 LEU A C 1
ATOM 1387 O O . LEU A 1 184 ? 18.426 14.943 -3.648 1.00 43.06 184 LEU A O 1
ATOM 1391 N N . GLY A 1 185 ? 17.319 13.263 -2.685 1.00 48.44 185 GLY A N 1
ATOM 1392 C CA . GLY A 1 185 ? 17.435 13.722 -1.293 1.00 48.44 185 GLY A CA 1
ATOM 1393 C C . GLY A 1 185 ? 18.199 12.756 -0.376 1.00 48.44 185 GLY A C 1
ATOM 1394 O O . GLY A 1 185 ? 18.635 11.690 -0.802 1.00 48.44 185 GLY A O 1
ATOM 1395 N N . GLN A 1 186 ? 18.356 13.130 0.901 1.00 44.06 186 GLN A N 1
ATOM 1396 C CA . GLN A 1 186 ? 18.905 12.233 1.929 1.00 44.06 186 GLN A CA 1
ATOM 1397 C C . GLN A 1 186 ? 18.010 10.994 2.088 1.00 44.06 186 GLN A C 1
ATOM 1399 O O . GLN A 1 186 ? 16.784 11.109 2.143 1.00 44.06 186 GLN A O 1
ATOM 1404 N N . GLU A 1 187 ? 18.627 9.816 2.147 1.00 51.94 187 GLU A N 1
ATOM 1405 C CA . GLU A 1 187 ? 17.946 8.533 2.333 1.00 51.94 187 GLU A CA 1
ATOM 1406 C C . GLU A 1 187 ? 17.372 8.419 3.757 1.00 51.94 187 GLU A C 1
ATOM 1408 O O . GLU A 1 187 ? 18.010 8.840 4.722 1.00 51.94 187 GLU A O 1
ATOM 1413 N N . GLY A 1 188 ? 16.159 7.871 3.894 1.00 58.75 188 GLY A N 1
ATOM 1414 C CA . GLY A 1 188 ? 15.524 7.637 5.200 1.00 58.75 188 GLY A CA 1
ATOM 1415 C C . GLY A 1 188 ? 14.780 8.836 5.806 1.00 58.75 188 GLY A C 1
ATOM 1416 O O . GLY A 1 188 ? 14.303 8.751 6.937 1.00 58.75 188 GLY A O 1
ATOM 1417 N N . VAL A 1 189 ? 14.624 9.944 5.075 1.00 71.19 189 VAL A N 1
ATOM 1418 C CA . VAL A 1 189 ? 13.807 11.079 5.529 1.00 71.19 189 VAL A CA 1
ATOM 1419 C C . VAL A 1 189 ? 12.330 10.749 5.317 1.00 71.19 189 VAL A C 1
ATOM 1421 O O . VAL A 1 189 ? 11.878 10.558 4.186 1.00 71.19 189 VAL A O 1
ATOM 1424 N N . ARG A 1 190 ? 11.554 10.688 6.404 1.00 79.25 190 ARG A N 1
ATOM 1425 C CA . ARG A 1 190 ? 10.096 10.513 6.332 1.00 79.25 190 ARG A CA 1
ATOM 1426 C C . ARG A 1 190 ? 9.437 11.781 5.818 1.00 79.25 190 ARG A C 1
ATOM 1428 O O . ARG A 1 190 ? 9.684 12.873 6.322 1.00 79.25 190 ARG A O 1
ATOM 1435 N N . SER A 1 191 ? 8.568 11.618 4.830 1.00 84.38 191 SER A N 1
ATOM 1436 C CA . SER A 1 191 ? 7.722 12.684 4.309 1.00 84.38 191 SER A CA 1
ATOM 1437 C C . SER A 1 191 ? 6.266 12.233 4.342 1.00 84.38 191 SER A C 1
ATOM 1439 O O . SER A 1 191 ? 5.954 11.088 3.999 1.00 84.38 191 SER A O 1
ATOM 1441 N N . SER A 1 192 ? 5.378 13.125 4.780 1.00 85.81 192 SER A N 1
ATOM 1442 C CA . SER A 1 192 ? 3.938 12.891 4.720 1.00 85.81 192 SER A CA 1
ATOM 1443 C C . SER A 1 192 ? 3.496 12.865 3.257 1.00 85.81 192 SER A C 1
ATOM 1445 O O . SER A 1 192 ? 3.848 13.749 2.476 1.00 85.81 192 SER A O 1
ATOM 1447 N N . SER A 1 193 ? 2.745 11.833 2.875 1.00 87.12 193 SER A N 1
ATOM 1448 C CA . SER A 1 193 ? 2.195 11.683 1.526 1.00 87.12 193 SER A CA 1
ATOM 1449 C C . SER A 1 193 ? 0.701 11.349 1.598 1.00 87.12 193 SER A C 1
ATOM 1451 O O . SER A 1 193 ? 0.304 10.226 1.276 1.00 87.12 193 SER A O 1
ATOM 1453 N N . PRO A 1 194 ? -0.140 12.308 2.038 1.00 91.12 194 PRO A N 1
ATOM 1454 C CA . PRO A 1 194 ? -1.578 12.123 2.138 1.00 91.12 194 PRO A CA 1
ATOM 1455 C C . PRO A 1 194 ? -2.161 11.527 0.863 1.00 91.12 194 PRO A C 1
ATOM 1457 O O . PRO A 1 194 ? -2.016 12.080 -0.231 1.00 91.12 194 PRO A O 1
ATOM 1460 N N . MET A 1 195 ? -2.818 10.379 1.021 1.00 91.50 195 MET A N 1
ATOM 1461 C CA . MET A 1 195 ? -3.542 9.660 -0.027 1.00 91.50 195 MET A CA 1
ATOM 1462 C C . MET A 1 195 ? -2.660 9.255 -1.216 1.00 91.50 195 MET A C 1
ATOM 1464 O O . MET A 1 195 ? -3.190 8.909 -2.266 1.00 91.50 195 MET A O 1
ATOM 1468 N N . ALA A 1 196 ? -1.332 9.341 -1.060 1.00 88.38 196 ALA A N 1
ATOM 1469 C CA . ALA A 1 196 ? -0.346 9.272 -2.133 1.00 88.38 196 ALA A CA 1
ATOM 1470 C C . ALA A 1 196 ? -0.616 10.218 -3.322 1.00 88.38 196 ALA A C 1
ATOM 1472 O O . ALA A 1 196 ? -0.149 9.965 -4.426 1.00 88.38 196 ALA A O 1
ATOM 1473 N N . ASN A 1 197 ? -1.352 11.315 -3.101 1.00 88.94 197 ASN A N 1
ATOM 1474 C CA . ASN A 1 197 ? -1.903 12.134 -4.186 1.00 88.94 197 ASN A CA 1
ATOM 1475 C C . ASN A 1 197 ? -1.488 13.615 -4.121 1.00 88.94 197 ASN A C 1
ATOM 1477 O O . ASN A 1 197 ? -1.994 14.425 -4.894 1.00 88.94 197 ASN A O 1
ATOM 1481 N N . MET A 1 198 ? -0.599 13.993 -3.193 1.00 85.19 198 MET A N 1
ATOM 1482 C CA . MET A 1 198 ? -0.238 15.401 -2.948 1.00 85.19 198 MET A CA 1
ATOM 1483 C C . MET A 1 198 ? 0.240 16.136 -4.201 1.00 85.19 198 MET A C 1
ATOM 1485 O O . MET A 1 198 ? -0.216 17.249 -4.451 1.00 85.19 198 MET A O 1
ATOM 1489 N N . ASP A 1 199 ? 1.099 15.504 -5.002 1.00 84.75 199 ASP A N 1
ATOM 1490 C CA . ASP A 1 199 ? 1.684 16.114 -6.204 1.00 84.75 199 ASP A CA 1
ATOM 1491 C C . ASP A 1 199 ? 0.646 16.346 -7.324 1.00 84.75 199 ASP A C 1
ATOM 1493 O O . ASP A 1 199 ? 0.894 17.112 -8.253 1.00 84.75 199 ASP A O 1
ATOM 1497 N N . PHE A 1 200 ? -0.539 15.731 -7.217 1.00 88.88 200 PHE A N 1
ATOM 1498 C CA . PHE A 1 200 ? -1.623 15.799 -8.205 1.00 88.88 200 PHE A CA 1
ATOM 1499 C C . PHE A 1 200 ? -2.858 16.558 -7.695 1.00 88.88 200 PHE A C 1
ATOM 1501 O O . PHE A 1 200 ? -3.888 16.621 -8.375 1.00 88.88 200 PHE A O 1
ATOM 1508 N N . MET A 1 201 ? -2.802 17.131 -6.489 1.00 89.19 201 MET A N 1
ATOM 1509 C CA . MET A 1 201 ? -3.953 17.824 -5.918 1.00 89.19 201 MET A CA 1
ATOM 1510 C C . MET A 1 201 ? -4.220 19.164 -6.604 1.00 89.19 201 MET A C 1
ATOM 1512 O O . MET A 1 201 ? -3.385 20.063 -6.629 1.00 89.19 201 MET A O 1
ATOM 1516 N N . VAL A 1 202 ? -5.462 19.339 -7.056 1.00 92.81 202 VAL A N 1
ATOM 1517 C CA . VAL A 1 202 ? -5.966 20.596 -7.640 1.00 92.81 202 VAL A CA 1
ATOM 1518 C C . VAL A 1 202 ? -6.826 21.418 -6.670 1.00 92.81 202 VAL A C 1
ATOM 1520 O O . VAL A 1 202 ? -7.310 22.495 -7.011 1.00 92.81 202 VAL A O 1
ATOM 1523 N N . VAL A 1 203 ? -7.042 20.913 -5.452 1.00 93.62 203 VAL A N 1
ATOM 1524 C CA . VAL A 1 203 ? -7.774 21.586 -4.367 1.00 93.62 203 VAL A CA 1
ATOM 1525 C C . VAL A 1 203 ? -7.002 21.453 -3.052 1.00 93.62 203 VAL A C 1
ATOM 1527 O O . VAL A 1 203 ? -6.212 20.521 -2.914 1.00 93.62 203 VAL A O 1
ATOM 1530 N N . PRO A 1 204 ? -7.243 22.325 -2.055 1.00 94.75 204 PRO A N 1
ATOM 1531 C CA . PRO A 1 204 ? -6.606 22.191 -0.747 1.00 94.75 204 PRO A CA 1
ATOM 1532 C C . PRO A 1 204 ? -6.916 20.849 -0.079 1.00 94.75 204 PRO A C 1
ATOM 1534 O O . PRO A 1 204 ? -8.042 20.348 -0.192 1.00 94.75 204 PRO A O 1
ATOM 1537 N N . LEU A 1 205 ? -5.955 20.317 0.680 1.00 95.06 205 LEU A N 1
ATOM 1538 C CA . LEU A 1 205 ? -6.024 18.981 1.275 1.00 95.06 205 LEU A CA 1
ATOM 1539 C C . LEU A 1 205 ? -7.289 18.769 2.113 1.00 95.06 205 LEU A C 1
ATOM 1541 O O . LEU A 1 205 ? -8.005 17.789 1.919 1.00 95.06 205 LEU A O 1
ATOM 1545 N N . GLY A 1 206 ? -7.649 19.728 2.970 1.00 96.44 206 GLY A N 1
ATOM 1546 C CA . GLY A 1 206 ? -8.874 19.636 3.768 1.00 96.44 206 GLY A CA 1
ATOM 1547 C C . GLY A 1 206 ? -10.151 19.505 2.923 1.00 96.44 206 GLY A C 1
ATOM 1548 O O . GLY A 1 206 ? -11.055 18.739 3.256 1.00 96.44 206 GLY A O 1
ATOM 1549 N N . THR A 1 207 ? -10.201 20.169 1.760 1.00 96.56 207 THR A N 1
ATOM 1550 C CA . THR A 1 207 ? -11.320 20.025 0.809 1.00 96.56 207 THR A CA 1
ATOM 1551 C C . THR A 1 207 ? -11.310 18.653 0.137 1.00 96.56 207 THR A C 1
ATOM 1553 O O . THR A 1 207 ? -12.372 18.045 -0.014 1.00 96.56 207 THR A O 1
ATOM 1556 N N . TYR A 1 208 ? -10.128 18.155 -0.230 1.00 96.69 208 TYR A N 1
ATOM 1557 C CA . TYR A 1 208 ? -9.951 16.819 -0.797 1.00 96.69 208 TYR A CA 1
ATOM 1558 C C . TYR A 1 208 ? -10.433 15.727 0.172 1.00 96.69 208 TYR A C 1
ATOM 1560 O O . TYR A 1 208 ? -11.274 14.905 -0.191 1.00 96.69 208 TYR A O 1
ATOM 1568 N N . LEU A 1 209 ? -10.003 15.766 1.435 1.00 97.44 209 LEU A N 1
ATOM 1569 C CA . LEU A 1 209 ? -10.428 14.801 2.456 1.00 97.44 209 LEU A CA 1
ATOM 1570 C C . LEU A 1 209 ? -11.934 14.891 2.748 1.00 97.44 209 LEU A C 1
ATOM 1572 O O . LEU A 1 209 ? -12.614 13.870 2.843 1.00 97.44 209 LEU A O 1
ATOM 1576 N N . ALA A 1 210 ? -12.491 16.105 2.808 1.00 97.44 210 ALA A N 1
ATOM 1577 C CA . ALA A 1 210 ? -13.932 16.291 2.971 1.00 97.44 210 ALA A CA 1
ATOM 1578 C C . ALA A 1 210 ? -14.742 15.718 1.790 1.00 97.44 210 ALA A C 1
ATOM 1580 O O . ALA A 1 210 ? -15.858 15.233 1.992 1.00 97.44 210 ALA A O 1
ATOM 1581 N N . ASN A 1 211 ? -14.206 15.750 0.562 1.00 96.88 211 ASN A N 1
ATOM 1582 C CA . ASN A 1 211 ? -14.824 15.090 -0.593 1.00 96.88 211 ASN A CA 1
ATOM 1583 C C . ASN A 1 211 ? -14.861 13.570 -0.414 1.00 96.88 211 ASN A C 1
ATOM 1585 O O . ASN A 1 211 ? -15.916 12.980 -0.633 1.00 96.88 211 ASN A O 1
ATOM 1589 N N . HIS A 1 212 ? -13.762 12.958 0.034 1.00 97.25 212 HIS A N 1
ATOM 1590 C CA . HIS A 1 212 ? -13.691 11.517 0.304 1.00 97.25 212 HIS A CA 1
ATOM 1591 C C . HIS A 1 212 ? -14.685 11.076 1.382 1.00 97.25 212 HIS A C 1
ATOM 1593 O O . HIS A 1 212 ? -15.415 10.105 1.189 1.00 97.25 212 HIS A O 1
ATOM 1599 N N . ILE A 1 213 ? -14.798 11.828 2.480 1.00 97.88 213 ILE A N 1
ATOM 1600 C CA . ILE A 1 213 ? -15.790 11.553 3.535 1.00 97.88 213 ILE A CA 1
ATOM 1601 C C . ILE A 1 213 ? -17.216 11.645 2.973 1.00 97.88 213 ILE A C 1
ATOM 1603 O O . ILE A 1 213 ? -18.031 10.744 3.169 1.00 97.88 213 ILE A O 1
ATOM 1607 N N . ARG A 1 214 ? -17.530 12.713 2.225 1.00 97.62 214 ARG A N 1
ATOM 1608 C CA . ARG A 1 214 ? -18.852 12.869 1.592 1.00 97.62 214 ARG A CA 1
ATOM 1609 C C . ARG A 1 214 ? -19.149 11.784 0.564 1.00 97.62 214 ARG A C 1
ATOM 1611 O O . ARG A 1 214 ? -20.314 11.434 0.405 1.00 97.62 214 ARG A O 1
ATOM 1618 N N . PHE A 1 215 ? -18.137 11.307 -0.154 1.00 97.56 215 PHE A N 1
ATOM 1619 C CA . PHE A 1 215 ? -18.276 10.221 -1.114 1.00 97.56 215 PHE A CA 1
ATOM 1620 C C . PHE A 1 215 ? -18.698 8.932 -0.405 1.00 97.56 215 PHE A C 1
ATOM 1622 O O . PHE A 1 215 ? -19.746 8.387 -0.739 1.00 97.56 215 PHE A O 1
ATOM 1629 N N . GLY A 1 216 ? -17.974 8.519 0.641 1.00 96.75 216 GLY A N 1
ATOM 1630 C CA . GLY A 1 216 ? -18.310 7.307 1.396 1.00 96.75 216 GLY A CA 1
ATOM 1631 C C . GLY A 1 216 ? -19.700 7.339 2.024 1.00 96.75 216 GLY A C 1
ATOM 1632 O O . GLY A 1 216 ? -20.421 6.352 1.954 1.00 96.75 216 GLY A O 1
ATOM 1633 N N . ARG A 1 217 ? -20.140 8.500 2.530 1.00 95.69 217 ARG A N 1
ATOM 1634 C CA . ARG A 1 217 ? -21.497 8.684 3.087 1.00 95.69 217 ARG A CA 1
ATOM 1635 C C . ARG A 1 217 ? -22.633 8.483 2.084 1.00 95.69 217 ARG A C 1
ATOM 1637 O O . ARG A 1 217 ? -23.775 8.304 2.496 1.00 95.69 217 ARG A O 1
ATOM 1644 N N . LYS A 1 218 ? -22.351 8.578 0.784 1.00 97.06 218 LYS A N 1
ATOM 1645 C CA . LYS A 1 218 ? -23.337 8.342 -0.281 1.00 97.06 218 LYS A CA 1
ATOM 1646 C C . LYS A 1 218 ? -23.388 6.880 -0.723 1.00 97.06 218 LYS A C 1
ATOM 1648 O O . LYS A 1 218 ? -24.339 6.505 -1.405 1.00 97.06 218 LYS A O 1
ATOM 1653 N N . LEU A 1 219 ? -22.383 6.079 -0.375 1.00 97.19 219 LEU A N 1
ATOM 1654 C CA . LEU A 1 219 ? -22.341 4.664 -0.717 1.00 97.19 219 LEU A CA 1
ATOM 1655 C C . LEU A 1 219 ? -23.307 3.885 0.177 1.00 97.19 219 LEU A C 1
ATOM 1657 O O . LEU A 1 219 ? -23.331 4.067 1.393 1.00 97.19 219 LEU A O 1
ATOM 1661 N N . ARG A 1 220 ? -24.078 2.985 -0.432 1.00 96.88 220 ARG A N 1
ATOM 1662 C CA . ARG A 1 220 ? -24.831 1.953 0.294 1.00 96.88 220 ARG A CA 1
ATOM 1663 C C . ARG A 1 220 ? -23.919 0.787 0.649 1.00 96.88 220 ARG A C 1
ATOM 1665 O O . ARG A 1 220 ? -23.989 0.277 1.761 1.00 96.88 220 ARG A O 1
ATOM 1672 N N . ASN A 1 221 ? -23.030 0.431 -0.278 1.00 95.38 221 ASN A N 1
ATOM 1673 C CA . ASN A 1 221 ? -22.046 -0.632 -0.120 1.00 95.38 221 ASN A CA 1
ATOM 1674 C C . ASN A 1 221 ? -20.656 0.007 -0.123 1.00 95.38 221 ASN A C 1
ATOM 1676 O O . ASN A 1 221 ? -20.043 0.217 -1.171 1.00 95.38 221 ASN A O 1
ATOM 1680 N N . CYS A 1 222 ? -20.207 0.414 1.062 1.00 95.94 222 CYS A N 1
ATOM 1681 C CA . CYS A 1 222 ? -18.931 1.095 1.229 1.00 95.94 222 CYS A CA 1
ATOM 1682 C C . CYS A 1 222 ? -17.777 0.075 1.186 1.00 95.94 222 CYS A C 1
ATOM 1684 O O . CYS A 1 222 ? -17.835 -0.903 1.940 1.00 95.94 222 CYS A O 1
ATOM 1686 N N . PRO A 1 223 ? -16.738 0.269 0.349 1.00 97.44 223 PRO A N 1
ATOM 1687 C CA . PRO A 1 223 ? -15.587 -0.617 0.354 1.00 97.44 223 PRO A CA 1
ATOM 1688 C C . PRO A 1 223 ? -14.867 -0.572 1.701 1.00 97.44 223 PRO A C 1
ATOM 1690 O O . PRO A 1 223 ? -14.800 0.470 2.361 1.00 97.44 223 PRO A O 1
ATOM 1693 N N . LYS A 1 224 ? -14.280 -1.704 2.091 1.00 98.38 224 LYS A N 1
ATOM 1694 C CA . LYS A 1 224 ? -13.366 -1.740 3.235 1.00 98.38 224 LYS A CA 1
ATOM 1695 C C . LYS A 1 224 ? -12.087 -0.991 2.883 1.00 98.38 224 LYS A C 1
ATOM 1697 O O . LYS A 1 224 ? -11.643 -1.002 1.738 1.00 98.38 224 LYS A O 1
ATOM 1702 N N . VAL A 1 225 ? -11.484 -0.340 3.868 1.00 98.50 225 VAL A N 1
ATOM 1703 C CA . VAL A 1 225 ? -10.218 0.373 3.684 1.00 98.50 225 VAL A CA 1
ATOM 1704 C C . VAL A 1 225 ? -9.145 -0.330 4.495 1.00 98.50 225 VAL A C 1
ATOM 1706 O O . VAL A 1 225 ? -9.376 -0.670 5.651 1.00 98.50 225 VAL A O 1
ATOM 1709 N N . PHE A 1 226 ? -7.975 -0.523 3.903 1.00 98.25 226 PHE A N 1
ATOM 1710 C CA . PHE A 1 226 ? -6.837 -1.187 4.515 1.00 98.25 226 PHE A CA 1
ATOM 1711 C C . PHE A 1 226 ? -5.617 -0.270 4.461 1.00 98.25 226 PHE A C 1
ATOM 1713 O O . PHE A 1 226 ? -5.322 0.326 3.427 1.00 98.25 226 PHE A O 1
ATOM 1720 N N . ALA A 1 227 ? -4.891 -0.164 5.567 1.00 96.19 227 ALA A N 1
ATOM 1721 C CA . ALA A 1 227 ? -3.546 0.389 5.590 1.00 96.19 227 ALA A CA 1
ATOM 1722 C C . ALA A 1 227 ? -2.532 -0.757 5.514 1.00 96.19 227 ALA A C 1
ATOM 1724 O O . ALA A 1 227 ? -2.670 -1.746 6.230 1.00 96.19 227 ALA A O 1
ATOM 1725 N N . THR A 1 228 ? -1.515 -0.625 4.668 1.00 95.00 228 THR A N 1
ATOM 1726 C CA . THR A 1 228 ? -0.483 -1.648 4.449 1.00 95.00 228 THR A CA 1
ATOM 1727 C C . THR A 1 228 ? 0.920 -1.086 4.608 1.00 95.00 228 THR A C 1
ATOM 1729 O O . THR A 1 228 ? 1.185 0.050 4.206 1.00 95.00 228 THR A O 1
ATOM 1732 N N . ASN A 1 229 ? 1.838 -1.902 5.125 1.00 94.31 229 ASN A N 1
ATOM 1733 C CA . ASN A 1 229 ? 3.253 -1.564 5.222 1.00 94.31 229 ASN A CA 1
ATOM 1734 C C . ASN A 1 229 ? 4.158 -2.775 4.956 1.00 94.31 229 ASN A C 1
ATOM 1736 O O . ASN A 1 229 ? 4.385 -3.612 5.824 1.00 94.31 229 ASN A O 1
ATOM 1740 N N . TYR A 1 230 ? 4.758 -2.833 3.770 1.00 91.56 230 TYR A N 1
ATOM 1741 C CA . TYR A 1 230 ? 5.651 -3.936 3.395 1.00 91.56 230 TYR A CA 1
ATOM 1742 C C . TYR A 1 230 ? 7.105 -3.725 3.842 1.00 91.56 230 TYR A C 1
ATOM 1744 O O . TYR A 1 230 ? 7.938 -4.609 3.667 1.00 91.56 230 TYR A O 1
ATOM 1752 N N . PHE A 1 231 ? 7.424 -2.563 4.417 1.00 92.38 231 PHE A N 1
ATOM 1753 C CA . PHE A 1 231 ? 8.802 -2.103 4.617 1.00 92.38 231 PHE A CA 1
ATOM 1754 C C . PHE A 1 231 ? 9.252 -2.100 6.078 1.00 92.38 231 PHE A C 1
ATOM 1756 O O . PHE A 1 231 ? 10.343 -1.610 6.375 1.00 92.38 231 PHE A O 1
ATOM 1763 N N . LEU A 1 232 ? 8.442 -2.669 6.971 1.00 94.94 232 LEU A N 1
ATOM 1764 C CA . LEU A 1 232 ? 8.759 -2.798 8.386 1.00 94.94 232 LEU A CA 1
ATOM 1765 C C . LEU A 1 232 ? 10.081 -3.552 8.585 1.00 94.94 232 LEU A C 1
ATOM 1767 O O . LEU A 1 232 ? 10.282 -4.631 8.012 1.00 94.94 232 LEU A O 1
ATOM 1771 N N . LYS A 1 233 ? 10.950 -3.007 9.438 1.00 95.25 233 LYS A N 1
ATOM 1772 C CA . LYS A 1 233 ? 12.242 -3.587 9.794 1.00 95.25 233 LYS A CA 1
ATOM 1773 C C . LYS A 1 233 ? 12.316 -3.975 11.267 1.00 95.25 233 LYS A C 1
ATOM 1775 O O . LYS A 1 233 ? 11.747 -3.317 12.134 1.00 95.25 233 LYS A O 1
ATOM 1780 N N . HIS A 1 234 ? 13.093 -5.013 11.537 1.00 94.88 234 HIS A N 1
ATOM 1781 C CA . HIS A 1 234 ? 13.503 -5.434 12.869 1.00 94.88 234 HIS A CA 1
ATOM 1782 C C . HIS A 1 234 ? 15.001 -5.745 12.824 1.00 94.88 234 HIS A C 1
ATOM 1784 O O . HIS A 1 234 ? 15.464 -6.390 11.888 1.00 94.88 234 HIS A O 1
ATOM 1790 N N . GLU A 1 235 ? 15.772 -5.190 13.763 1.00 92.94 235 GLU A N 1
ATOM 1791 C CA . GLU A 1 235 ? 17.239 -5.356 13.820 1.00 92.94 235 GLU A CA 1
ATOM 1792 C C . GLU A 1 235 ? 17.968 -5.048 12.492 1.00 92.94 235 GLU A C 1
ATOM 1794 O O . GLU A 1 235 ? 18.977 -5.648 12.137 1.00 92.94 235 GLU A O 1
ATOM 1799 N N . GLY A 1 236 ? 17.448 -4.078 11.732 1.00 90.44 236 GLY A N 1
ATOM 1800 C CA . GLY A 1 236 ? 18.016 -3.648 10.449 1.00 90.44 236 GLY A CA 1
ATOM 1801 C C . GLY A 1 236 ? 17.605 -4.493 9.236 1.00 90.44 236 GLY A C 1
ATOM 1802 O O . GLY A 1 236 ? 17.829 -4.051 8.107 1.00 90.44 236 GLY A O 1
ATOM 1803 N N . ALA A 1 237 ? 16.946 -5.636 9.438 1.00 92.81 237 ALA A N 1
ATOM 1804 C CA . ALA A 1 237 ? 16.424 -6.494 8.376 1.00 92.81 237 ALA A CA 1
ATOM 1805 C C . ALA A 1 237 ? 14.931 -6.239 8.121 1.00 92.81 237 ALA A C 1
ATOM 1807 O O . ALA A 1 237 ? 14.199 -5.844 9.026 1.00 92.81 237 ALA A O 1
ATOM 1808 N N . TYR A 1 238 ? 14.467 -6.456 6.888 1.00 94.56 238 TYR A N 1
ATOM 1809 C CA . TYR A 1 238 ? 13.032 -6.431 6.591 1.00 94.56 238 TYR A CA 1
ATOM 1810 C C . TYR A 1 238 ? 12.335 -7.632 7.225 1.00 94.56 238 TYR A C 1
ATOM 1812 O O . TYR A 1 238 ? 12.843 -8.747 7.186 1.00 94.56 238 TYR A O 1
ATOM 1820 N N . THR A 1 239 ? 11.149 -7.386 7.771 1.00 95.25 239 THR A N 1
ATOM 1821 C CA . THR A 1 239 ? 10.328 -8.408 8.439 1.00 95.25 239 THR A CA 1
ATOM 1822 C C . THR A 1 239 ? 9.446 -9.196 7.474 1.00 95.25 239 THR A C 1
ATOM 1824 O O . THR A 1 239 ? 8.880 -10.206 7.868 1.00 95.25 239 THR A O 1
ATOM 1827 N N . ASN A 1 240 ? 9.303 -8.740 6.227 1.00 90.62 240 ASN A N 1
ATOM 1828 C CA . ASN A 1 240 ? 8.482 -9.380 5.202 1.00 90.62 240 ASN A CA 1
ATOM 1829 C C . ASN A 1 240 ? 9.365 -9.831 4.038 1.00 90.62 240 ASN A C 1
ATOM 1831 O O . ASN A 1 240 ? 10.252 -9.088 3.605 1.00 90.62 240 ASN A O 1
ATOM 1835 N N . GLY A 1 241 ? 9.059 -10.994 3.467 1.00 87.56 241 GLY A N 1
ATOM 1836 C CA . GLY A 1 241 ? 9.491 -11.321 2.114 1.00 87.56 241 GLY A CA 1
ATOM 1837 C C . GLY A 1 241 ? 8.747 -10.468 1.081 1.00 87.56 241 GLY A C 1
ATOM 1838 O O . GLY A 1 241 ? 7.599 -10.076 1.290 1.00 87.56 241 GLY A O 1
ATOM 1839 N N . ILE A 1 242 ? 9.366 -10.221 -0.076 1.00 82.31 242 ILE A N 1
ATOM 1840 C CA . ILE A 1 242 ? 8.712 -9.552 -1.215 1.00 82.31 242 ILE A CA 1
ATOM 1841 C C . ILE A 1 242 ? 7.359 -10.203 -1.590 1.00 82.31 242 ILE A C 1
ATOM 1843 O O . ILE A 1 242 ? 6.389 -9.455 -1.756 1.00 82.31 242 ILE A O 1
ATOM 1847 N N . PRO A 1 243 ? 7.223 -11.546 -1.688 1.00 87.06 243 PRO A N 1
ATOM 1848 C CA . PRO A 1 243 ? 5.952 -12.162 -2.077 1.00 87.06 243 PRO A CA 1
ATOM 1849 C C . PRO A 1 243 ? 4.891 -12.151 -0.964 1.00 87.06 243 PRO A C 1
ATOM 1851 O O . PRO A 1 243 ? 3.707 -12.314 -1.263 1.00 87.06 243 PRO A O 1
ATOM 1854 N N . ASP A 1 244 ? 5.272 -11.903 0.295 1.00 92.06 244 ASP A N 1
ATOM 1855 C CA . ASP A 1 244 ? 4.380 -11.993 1.462 1.00 92.06 244 ASP A CA 1
ATOM 1856 C C . ASP A 1 244 ? 3.187 -11.027 1.368 1.00 92.06 244 ASP A C 1
ATOM 1858 O O . ASP A 1 244 ? 2.128 -11.295 1.933 1.00 92.06 244 ASP A O 1
ATOM 1862 N N . LYS A 1 245 ? 3.297 -9.960 0.557 1.00 90.44 245 LYS A N 1
ATOM 1863 C CA . LYS A 1 245 ? 2.181 -9.051 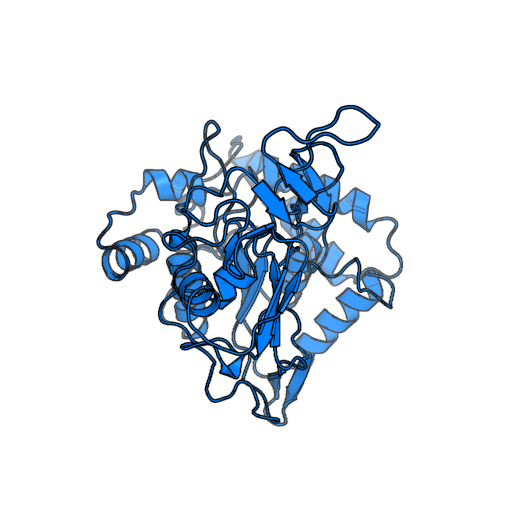0.235 1.00 90.44 245 LYS A CA 1
ATOM 1864 C C . LYS A 1 245 ? 0.924 -9.773 -0.256 1.00 90.44 245 LYS A C 1
ATOM 1866 O O . LYS A 1 245 ? -0.185 -9.312 0.005 1.00 90.44 245 LYS A O 1
ATOM 1871 N N . LYS A 1 246 ? 1.085 -10.919 -0.927 1.00 92.25 246 LYS A N 1
ATOM 1872 C CA . LYS A 1 246 ? -0.032 -11.747 -1.391 1.00 92.25 246 LYS A CA 1
ATOM 1873 C C . LYS A 1 246 ? -0.894 -12.228 -0.223 1.00 92.25 246 LYS A C 1
ATOM 1875 O O . LYS A 1 246 ? -2.111 -12.232 -0.348 1.00 92.25 246 LYS A O 1
ATOM 1880 N N . ILE A 1 247 ? -0.291 -12.574 0.915 1.00 96.25 247 ILE A N 1
ATOM 1881 C CA . ILE A 1 247 ? -1.024 -13.012 2.112 1.00 96.25 247 ILE A CA 1
ATOM 1882 C C . ILE A 1 247 ? -1.856 -11.872 2.685 1.00 96.25 247 ILE A C 1
ATOM 1884 O O . ILE A 1 247 ? -3.020 -12.067 3.020 1.00 96.25 247 ILE A O 1
ATOM 1888 N N . TRP A 1 248 ? -1.283 -10.670 2.744 1.00 95.81 248 TRP A N 1
ATOM 1889 C CA . TRP A 1 248 ? -1.967 -9.482 3.249 1.00 95.81 248 TRP A CA 1
ATOM 1890 C C . TRP A 1 248 ? -3.199 -9.128 2.409 1.00 95.81 248 TRP A C 1
ATOM 1892 O O . TRP A 1 248 ? -4.252 -8.814 2.963 1.00 95.81 248 TRP A O 1
ATOM 1902 N N . VAL A 1 249 ? -3.084 -9.235 1.082 1.00 95.00 249 VAL A N 1
ATOM 1903 C CA . VAL A 1 249 ? -4.202 -9.015 0.154 1.00 95.00 249 VAL A CA 1
ATOM 1904 C C . VAL A 1 249 ? -5.255 -10.118 0.268 1.00 95.00 249 VAL A C 1
ATOM 1906 O O . VAL A 1 249 ? -6.436 -9.797 0.346 1.00 95.00 249 VAL A O 1
ATOM 1909 N N . LEU A 1 250 ? -4.857 -11.393 0.357 1.00 96.25 250 LEU A N 1
ATOM 1910 C CA . LEU A 1 250 ? -5.797 -12.511 0.537 1.00 96.25 250 LEU A CA 1
ATOM 1911 C C . LEU A 1 250 ? -6.554 -1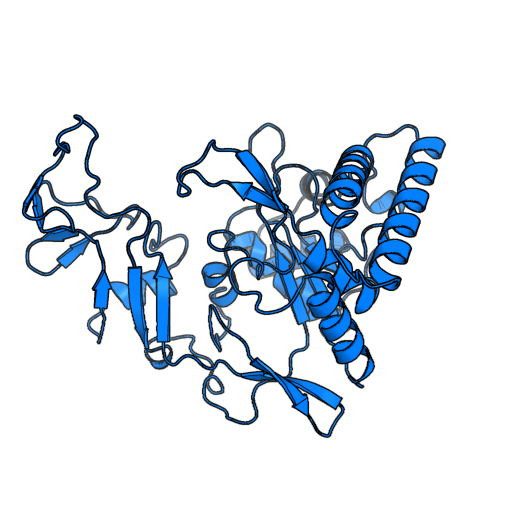2.429 1.870 1.00 96.25 250 LEU A C 1
ATOM 1913 O O . LEU A 1 250 ? -7.748 -12.712 1.926 1.00 96.25 250 LEU A O 1
ATOM 1917 N N . TRP A 1 251 ? -5.893 -11.999 2.948 1.00 98.19 251 TRP A N 1
ATOM 1918 C CA . TRP A 1 251 ? -6.581 -11.747 4.213 1.00 98.19 251 TRP A CA 1
ATOM 1919 C C . TRP A 1 251 ? -7.601 -10.609 4.074 1.00 98.19 251 TRP A C 1
ATOM 1921 O O . TRP A 1 251 ? -8.739 -10.742 4.520 1.00 98.19 251 TRP A O 1
ATOM 1931 N N . ALA A 1 252 ? -7.229 -9.507 3.418 1.00 98.00 252 ALA A N 1
ATOM 1932 C CA . ALA A 1 252 ? -8.133 -8.388 3.167 1.00 98.00 252 ALA A CA 1
ATOM 1933 C C . ALA A 1 252 ? -9.338 -8.782 2.287 1.00 98.00 252 ALA A C 1
ATOM 1935 O O . ALA A 1 252 ? -10.464 -8.373 2.576 1.00 98.00 252 ALA A O 1
ATOM 1936 N N . GLU A 1 253 ? -9.127 -9.618 1.269 1.00 96.75 253 GLU A N 1
ATOM 1937 C CA . GLU A 1 253 ? -10.188 -10.232 0.461 1.00 96.75 253 GLU A CA 1
ATOM 1938 C C . GLU A 1 253 ? -11.125 -11.081 1.335 1.00 96.75 253 GLU A C 1
ATOM 1940 O O . GLU A 1 253 ? -12.334 -10.846 1.353 1.00 96.75 253 GLU A O 1
ATOM 1945 N N . GLY A 1 254 ? -10.589 -11.983 2.161 1.00 98.06 254 GLY A N 1
ATOM 1946 C CA . GLY A 1 254 ? -11.411 -12.770 3.083 1.00 98.06 254 GLY A CA 1
ATOM 1947 C C . GLY A 1 254 ? -12.192 -11.896 4.074 1.00 98.06 254 GLY A C 1
ATOM 1948 O O . GLY A 1 254 ? -13.351 -12.177 4.379 1.00 98.06 254 GLY A O 1
ATOM 1949 N N . ARG A 1 255 ? -11.633 -10.763 4.523 1.00 98.31 255 ARG A N 1
ATOM 1950 C CA . ARG A 1 255 ? -12.366 -9.771 5.333 1.00 98.31 255 ARG A CA 1
ATOM 1951 C C . ARG A 1 255 ? -13.511 -9.124 4.557 1.00 98.31 255 ARG A C 1
ATOM 1953 O O . ARG A 1 255 ? -14.589 -8.954 5.125 1.00 98.31 255 ARG A O 1
ATOM 1960 N N . VAL A 1 256 ? -13.312 -8.782 3.282 1.00 97.75 256 VAL A N 1
ATOM 1961 C CA . VAL A 1 256 ? -14.367 -8.277 2.382 1.00 97.75 256 VAL A CA 1
ATOM 1962 C C . VAL A 1 256 ? -15.509 -9.285 2.230 1.00 97.75 256 VAL A C 1
ATOM 1964 O O . VAL A 1 256 ? -16.672 -8.881 2.269 1.00 97.75 256 VAL A O 1
ATOM 1967 N N . HIS A 1 257 ? -15.194 -10.576 2.124 1.00 97.56 257 HIS A N 1
ATOM 1968 C CA . HIS A 1 257 ? -16.181 -11.649 1.963 1.00 97.56 257 HIS A CA 1
ATOM 1969 C C . HIS A 1 257 ? -16.754 -12.198 3.282 1.00 97.56 257 HIS A C 1
ATOM 1971 O O . HIS A 1 257 ? -17.654 -13.035 3.257 1.00 97.56 257 HIS A O 1
ATOM 1977 N N . GLY A 1 258 ? -16.296 -11.698 4.436 1.00 96.94 258 GLY A N 1
ATOM 1978 C CA . GLY A 1 258 ? -16.766 -12.140 5.753 1.00 96.94 258 GLY A CA 1
ATOM 1979 C C . GLY A 1 258 ? -16.250 -13.522 6.171 1.00 96.94 258 GLY A C 1
ATOM 1980 O O . GLY A 1 258 ? -16.879 -14.183 6.991 1.00 96.94 258 GLY A O 1
ATOM 1981 N N . GLU A 1 259 ? -15.126 -13.959 5.605 1.00 97.81 259 GLU A N 1
ATOM 1982 C CA . GLU A 1 259 ? -14.506 -15.268 5.848 1.00 97.81 259 GLU A CA 1
ATOM 1983 C C . GLU A 1 259 ? -13.623 -15.284 7.100 1.00 97.81 259 GLU A C 1
ATOM 1985 O O . GLU A 1 259 ? -13.494 -16.316 7.757 1.00 97.81 259 GLU A O 1
ATOM 1990 N N . TYR A 1 260 ? -13.035 -14.137 7.448 1.00 97.81 260 TYR A N 1
ATOM 1991 C CA . TYR A 1 260 ? -12.159 -13.990 8.610 1.00 97.81 260 TYR A CA 1
ATOM 1992 C C . TYR A 1 260 ? -12.763 -13.055 9.646 1.00 97.81 260 TYR A C 1
ATOM 1994 O O . TYR A 1 260 ? -13.406 -12.068 9.293 1.00 97.81 260 TYR A O 1
ATOM 2002 N N . ASP A 1 261 ? -12.479 -13.315 10.921 1.00 96.94 261 ASP A N 1
ATOM 2003 C CA . ASP A 1 261 ? -12.625 -12.351 12.016 1.00 96.94 261 ASP A CA 1
ATOM 2004 C C . ASP A 1 261 ? -11.397 -11.422 12.093 1.00 96.94 261 ASP A C 1
ATOM 2006 O O . ASP A 1 261 ? -10.436 -11.570 11.341 1.00 96.94 261 ASP A O 1
ATOM 2010 N N . ALA A 1 262 ? -11.399 -10.461 13.020 1.00 98.19 262 ALA A N 1
ATOM 2011 C CA . ALA A 1 262 ? -10.235 -9.620 13.285 1.00 98.19 262 ALA A CA 1
ATOM 2012 C C . ALA A 1 262 ? -10.147 -9.201 14.757 1.00 98.19 262 ALA A C 1
ATOM 2014 O O . ALA A 1 262 ? -11.144 -9.207 15.482 1.00 98.19 262 ALA A O 1
ATOM 2015 N N . ILE A 1 263 ? -8.947 -8.818 15.184 1.00 98.69 2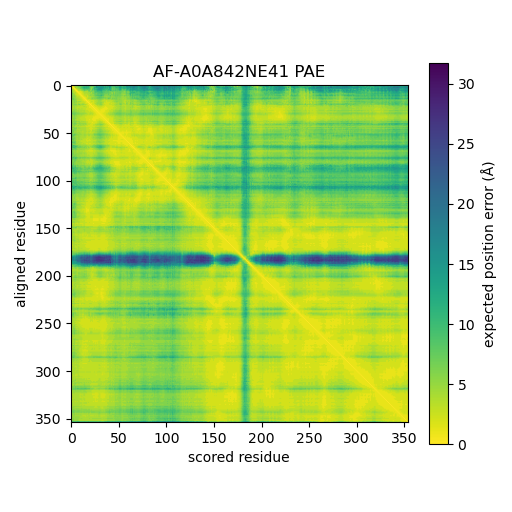63 ILE A N 1
ATOM 2016 C CA . ILE A 1 263 ? -8.660 -8.294 16.521 1.00 98.69 263 ILE A CA 1
ATOM 2017 C C . ILE A 1 263 ? -8.828 -6.776 16.481 1.00 98.69 263 ILE A C 1
ATOM 2019 O O . ILE A 1 263 ? -8.152 -6.098 15.706 1.00 98.69 263 ILE A O 1
ATOM 2023 N N . LYS A 1 264 ? -9.738 -6.229 17.291 1.00 98.56 264 LYS A N 1
ATOM 2024 C CA . LYS A 1 264 ? -9.955 -4.779 17.361 1.00 98.56 264 LYS A CA 1
ATOM 2025 C C . LYS A 1 264 ? -8.869 -4.128 18.215 1.00 98.56 264 LYS A C 1
ATOM 2027 O O . LYS A 1 264 ? -8.706 -4.476 19.374 1.00 98.56 264 LYS A O 1
ATOM 2032 N N . THR A 1 265 ? -8.193 -3.128 17.666 1.00 98.62 265 THR A N 1
ATOM 2033 C CA . THR A 1 265 ? -7.161 -2.340 18.353 1.00 98.62 265 THR A CA 1
ATOM 2034 C C . THR A 1 265 ? -7.408 -0.840 18.137 1.00 98.62 265 THR A C 1
ATOM 2036 O O . THR A 1 265 ? -8.195 -0.476 17.257 1.00 98.62 265 THR A O 1
ATOM 2039 N N . PRO A 1 266 ? -6.722 0.061 18.866 1.00 98.00 266 PRO A N 1
ATOM 2040 C CA . PRO A 1 266 ? -6.828 1.506 18.625 1.00 98.00 266 PRO A CA 1
ATOM 2041 C C . PRO A 1 266 ? -6.400 1.951 17.217 1.00 98.00 266 PRO A C 1
ATOM 2043 O O . PRO A 1 266 ? -6.775 3.029 16.758 1.00 98.00 266 PRO A O 1
ATOM 2046 N N . ILE A 1 267 ? -5.605 1.136 16.516 1.00 97.75 267 ILE A N 1
ATOM 2047 C CA . ILE A 1 267 ? -5.113 1.446 15.165 1.00 97.75 267 ILE A CA 1
ATOM 2048 C C . ILE A 1 267 ? -5.993 0.872 14.049 1.00 97.75 267 ILE A C 1
ATOM 2050 O O . ILE A 1 267 ? -5.777 1.187 12.880 1.00 97.75 267 ILE A O 1
ATOM 2054 N N . GLY A 1 268 ? -6.981 0.048 14.402 1.00 98.44 268 GLY A N 1
ATOM 2055 C CA . GLY A 1 268 ? -7.865 -0.652 13.478 1.00 98.44 268 GLY A CA 1
ATOM 2056 C C . GLY A 1 268 ? -7.967 -2.143 13.784 1.00 98.44 268 GLY A C 1
ATOM 2057 O O . GLY A 1 268 ? -7.733 -2.589 14.909 1.00 98.44 268 GLY A O 1
ATOM 2058 N N . PHE A 1 269 ? -8.357 -2.912 12.780 1.00 98.81 269 PHE A N 1
ATOM 2059 C CA . PHE A 1 269 ? -8.564 -4.348 12.872 1.00 98.81 269 PHE A CA 1
ATOM 2060 C C . PHE A 1 269 ? -7.346 -5.105 12.339 1.00 98.81 269 PHE A C 1
ATOM 2062 O O . PHE A 1 269 ? -6.949 -4.924 11.186 1.00 98.81 269 PHE A O 1
ATOM 2069 N N . LEU A 1 270 ? -6.773 -5.964 13.181 1.00 98.75 270 LEU A N 1
ATOM 2070 C CA . LEU A 1 270 ? -5.611 -6.786 12.851 1.00 98.75 270 LEU A CA 1
ATOM 2071 C C . LEU A 1 270 ? -6.016 -8.233 12.532 1.00 98.75 270 LEU A C 1
ATOM 2073 O O . LEU A 1 270 ? -6.979 -8.739 13.121 1.00 98.75 270 LEU A O 1
ATOM 2077 N N . PRO A 1 271 ? -5.279 -8.927 11.648 1.00 98.56 271 PRO A N 1
ATOM 2078 C CA . PRO A 1 271 ? -5.467 -10.357 11.420 1.00 98.56 271 PRO A CA 1
ATOM 2079 C C . PRO A 1 271 ? -5.197 -11.167 12.689 1.00 98.56 271 PRO A C 1
ATOM 2081 O O . PRO A 1 271 ? -4.310 -10.823 13.475 1.00 98.56 271 PRO A O 1
ATOM 2084 N N . LYS A 1 272 ? -5.913 -12.282 12.869 1.00 98.50 272 LYS A N 1
ATOM 2085 C CA . LYS A 1 272 ? -5.562 -13.285 13.883 1.00 98.50 272 LYS A CA 1
ATOM 2086 C C . LYS A 1 272 ? -4.364 -14.103 13.388 1.00 98.50 272 LYS A C 1
ATOM 2088 O O . LYS A 1 272 ? -4.280 -14.421 12.204 1.00 98.50 272 LYS A O 1
ATOM 2093 N N . TYR A 1 273 ? -3.480 -14.511 14.302 1.00 98.38 273 TYR A N 1
ATOM 2094 C CA . TYR A 1 273 ? -2.316 -15.353 13.980 1.00 98.38 273 TYR A CA 1
ATOM 2095 C C . TYR A 1 273 ? -2.685 -16.596 13.158 1.00 98.38 273 TYR A C 1
ATOM 2097 O O . TYR A 1 273 ? -2.041 -16.901 12.157 1.00 98.38 273 TYR A O 1
ATOM 2105 N N . ARG A 1 274 ? -3.756 -17.288 13.567 1.00 97.75 274 ARG A N 1
ATOM 2106 C CA . ARG A 1 274 ? -4.229 -18.513 12.917 1.00 97.75 274 ARG A CA 1
ATOM 2107 C C . ARG A 1 274 ? -4.527 -18.304 11.430 1.00 97.75 274 ARG A C 1
ATOM 2109 O O . ARG A 1 274 ? -4.093 -19.119 10.625 1.00 97.75 274 ARG A O 1
ATOM 2116 N N . ASP A 1 275 ? -5.221 -17.222 11.082 1.00 97.88 275 ASP A N 1
ATOM 2117 C CA . ASP A 1 275 ? -5.616 -16.938 9.698 1.00 97.88 275 ASP A CA 1
ATOM 2118 C C . ASP A 1 275 ? -4.374 -16.746 8.817 1.00 97.88 275 ASP A C 1
ATOM 2120 O O . ASP A 1 275 ? -4.280 -17.297 7.722 1.00 97.88 275 ASP A O 1
ATOM 2124 N N . LEU A 1 276 ? -3.377 -16.014 9.326 1.00 98.12 276 LEU A N 1
ATOM 2125 C CA . LEU A 1 276 ? -2.117 -15.801 8.618 1.00 98.12 276 LEU A CA 1
ATOM 2126 C C . LEU A 1 276 ? -1.324 -17.096 8.476 1.00 98.12 276 LEU A C 1
ATOM 2128 O O . LEU A 1 276 ? -0.852 -17.394 7.384 1.00 98.12 276 LEU A O 1
ATOM 2132 N N . ASN A 1 277 ? -1.201 -17.876 9.550 1.00 97.94 277 ASN A N 1
ATOM 2133 C CA . ASN A 1 277 ? -0.490 -19.150 9.519 1.00 97.94 277 ASN A CA 1
ATOM 2134 C C . ASN A 1 277 ? -1.093 -20.114 8.482 1.00 97.94 277 ASN A C 1
ATOM 2136 O O . ASN A 1 277 ? -0.359 -20.664 7.661 1.00 97.94 277 ASN A O 1
ATOM 2140 N N . GLU A 1 278 ? -2.424 -20.236 8.443 1.00 97.81 278 GLU A N 1
ATOM 2141 C CA . GLU A 1 278 ? -3.128 -21.046 7.442 1.00 97.81 278 GLU A CA 1
ATOM 2142 C C . GLU A 1 278 ? -2.904 -20.519 6.010 1.00 97.81 278 GLU A C 1
ATOM 2144 O O . GLU A 1 278 ? -2.654 -21.308 5.094 1.00 97.81 278 GLU A O 1
ATOM 2149 N N . LEU A 1 279 ? -2.937 -19.196 5.800 1.00 97.62 279 LEU A N 1
ATOM 2150 C CA . LEU A 1 279 ? -2.680 -18.584 4.492 1.00 97.62 279 LEU A CA 1
ATOM 2151 C C . LEU A 1 279 ? -1.234 -18.797 4.014 1.00 97.62 279 LEU A C 1
ATOM 2153 O O . LEU A 1 279 ? -1.031 -19.171 2.858 1.00 97.62 279 LEU A O 1
ATOM 2157 N N . PHE A 1 280 ? -0.236 -18.597 4.879 1.00 97.75 280 PHE A N 1
ATOM 2158 C CA . PHE A 1 280 ? 1.176 -18.814 4.546 1.00 97.75 280 PHE A CA 1
ATOM 2159 C C . PHE A 1 280 ? 1.453 -20.271 4.167 1.00 97.75 280 PHE A C 1
ATOM 2161 O O . PHE A 1 280 ? 2.083 -20.523 3.137 1.00 97.75 280 PHE A O 1
ATOM 2168 N N . MET A 1 281 ? 0.901 -21.224 4.923 1.00 97.50 281 MET A N 1
ATOM 2169 C CA . MET A 1 281 ? 0.998 -22.644 4.585 1.00 97.50 281 MET A CA 1
ATOM 2170 C C . MET A 1 281 ? 0.321 -22.955 3.245 1.00 97.50 281 MET A C 1
ATOM 2172 O O . MET A 1 281 ? 0.910 -23.609 2.391 1.00 97.50 281 MET A O 1
ATOM 2176 N N . LYS A 1 282 ? -0.899 -22.456 3.012 1.00 96.31 282 LYS A N 1
ATOM 2177 C CA . LYS A 1 282 ? -1.661 -22.750 1.787 1.00 96.31 282 LYS A CA 1
ATOM 2178 C C . LYS A 1 282 ? -1.031 -22.159 0.522 1.00 96.31 282 LYS A C 1
ATOM 2180 O O . LYS A 1 282 ? -1.137 -22.757 -0.546 1.00 96.31 282 LYS A O 1
ATOM 2185 N N . VAL A 1 283 ? -0.452 -20.963 0.618 1.00 94.50 283 VAL A N 1
ATOM 2186 C CA . VAL A 1 283 ? 0.023 -20.201 -0.548 1.00 94.50 283 VAL A CA 1
ATOM 2187 C C . VAL A 1 283 ? 1.502 -20.447 -0.829 1.00 94.50 283 VAL A C 1
ATOM 2189 O O . VAL A 1 283 ? 1.889 -20.466 -1.997 1.00 94.50 283 VAL A O 1
ATOM 2192 N N . PHE A 1 284 ? 2.318 -20.626 0.212 1.00 94.38 284 PHE A N 1
ATOM 2193 C CA . PHE A 1 284 ? 3.774 -20.721 0.085 1.00 94.38 284 PHE A CA 1
ATOM 2194 C C . PHE A 1 284 ? 4.380 -22.013 0.635 1.00 94.38 284 PHE A C 1
ATOM 2196 O O . PHE A 1 284 ? 5.594 -22.160 0.539 1.00 94.38 284 PHE A O 1
ATOM 2203 N N . ASP A 1 285 ? 3.579 -22.922 1.203 1.00 95.81 285 ASP A N 1
ATOM 2204 C CA . ASP A 1 285 ? 4.073 -24.122 1.901 1.00 95.81 285 ASP A CA 1
ATOM 2205 C C . ASP A 1 285 ? 5.147 -23.770 2.951 1.00 95.81 285 ASP A C 1
ATOM 2207 O O . ASP A 1 285 ? 6.168 -24.438 3.109 1.00 95.81 285 ASP A O 1
ATOM 2211 N N . ARG A 1 286 ? 4.936 -22.633 3.631 1.00 94.75 286 ARG A N 1
ATOM 2212 C CA . ARG A 1 286 ? 5.874 -22.037 4.584 1.00 94.75 286 ARG A CA 1
ATOM 2213 C C . ARG A 1 286 ? 5.198 -21.833 5.928 1.00 94.75 286 ARG A C 1
ATOM 2215 O O . ARG A 1 286 ? 4.143 -21.206 6.004 1.00 94.75 286 ARG A O 1
ATOM 2222 N N . GLU A 1 287 ? 5.857 -22.286 6.989 1.00 95.12 287 GLU A N 1
ATOM 2223 C CA . GLU A 1 287 ? 5.433 -21.992 8.354 1.00 95.12 287 GLU A CA 1
ATOM 2224 C C . GLU A 1 287 ? 5.580 -20.491 8.645 1.00 95.12 287 GLU A C 1
ATOM 2226 O O . GLU A 1 287 ? 6.623 -19.891 8.386 1.00 95.12 287 GLU A O 1
ATOM 2231 N N . TYR A 1 288 ? 4.521 -19.882 9.178 1.00 97.62 288 TYR A N 1
ATOM 2232 C CA . TYR A 1 288 ? 4.536 -18.508 9.672 1.00 97.62 288 TYR A CA 1
ATOM 2233 C C . TYR A 1 288 ? 4.485 -18.530 11.191 1.00 97.62 288 TYR A C 1
ATOM 2235 O O . TYR A 1 288 ? 3.494 -18.990 11.763 1.00 97.62 288 TYR A O 1
ATOM 2243 N N . THR A 1 289 ? 5.567 -18.091 11.827 1.00 97.75 289 THR A N 1
ATOM 2244 C CA . THR A 1 289 ? 5.776 -18.295 13.260 1.00 97.75 289 THR A CA 1
ATOM 2245 C C . THR A 1 289 ? 5.058 -17.244 14.104 1.00 97.75 289 THR A C 1
ATOM 2247 O O . THR A 1 289 ? 4.761 -16.134 13.655 1.00 97.75 289 THR A O 1
ATOM 2250 N N . LEU A 1 290 ? 4.790 -17.580 15.368 1.00 97.94 290 LEU A N 1
ATOM 2251 C CA . LEU A 1 290 ? 4.218 -16.625 16.319 1.00 97.94 290 LEU A CA 1
ATOM 2252 C C . LEU A 1 290 ? 5.183 -15.462 16.612 1.00 97.94 290 LEU A C 1
ATOM 2254 O O . LEU A 1 290 ? 4.743 -14.343 16.852 1.00 97.94 290 LEU A O 1
ATOM 2258 N N . GLU A 1 291 ? 6.489 -15.718 16.552 1.00 97.44 291 GLU A N 1
ATOM 2259 C CA . GLU A 1 291 ? 7.523 -14.696 16.712 1.00 97.44 291 GLU A CA 1
ATOM 2260 C C . GLU A 1 291 ? 7.460 -13.657 15.585 1.00 97.44 291 GLU A C 1
ATOM 2262 O O . GLU A 1 291 ? 7.374 -12.460 15.868 1.00 97.44 291 GLU A O 1
ATOM 2267 N N . ASP A 1 292 ? 7.378 -14.101 14.325 1.00 97.75 292 ASP A N 1
ATOM 2268 C CA . ASP A 1 292 ? 7.194 -13.204 13.176 1.00 97.75 292 ASP A CA 1
ATOM 2269 C C . ASP A 1 292 ? 5.909 -12.385 13.317 1.00 97.75 292 ASP A C 1
ATOM 2271 O O . ASP A 1 292 ? 5.905 -11.171 13.101 1.00 97.75 292 ASP A O 1
ATOM 2275 N N . TYR A 1 293 ? 4.820 -13.031 13.746 1.00 98.44 293 TYR A N 1
ATOM 2276 C CA . TYR A 1 293 ? 3.548 -12.364 14.002 1.00 98.44 293 TYR A CA 1
ATOM 2277 C C . TYR A 1 293 ? 3.660 -11.276 15.071 1.00 98.44 293 TYR A C 1
ATOM 2279 O O . TYR A 1 293 ? 3.175 -10.160 14.866 1.00 98.44 293 TYR A O 1
ATOM 2287 N N . HIS A 1 294 ? 4.340 -11.546 16.186 1.00 98.44 294 HIS A N 1
ATOM 2288 C CA . HIS A 1 294 ? 4.565 -10.552 17.237 1.00 98.44 294 HIS A CA 1
ATOM 2289 C C . HIS A 1 294 ? 5.436 -9.399 16.751 1.00 98.44 294 HIS A C 1
ATOM 2291 O O . HIS A 1 294 ? 5.088 -8.239 16.995 1.00 98.44 294 HIS A O 1
ATOM 2297 N N . ILE A 1 295 ? 6.516 -9.683 16.022 1.00 97.81 295 ILE A N 1
ATOM 2298 C CA . ILE A 1 295 ? 7.389 -8.654 15.445 1.00 97.81 295 ILE A CA 1
ATOM 2299 C C . ILE A 1 295 ? 6.599 -7.751 14.495 1.00 97.81 295 ILE A C 1
ATOM 2301 O O . ILE A 1 295 ? 6.737 -6.525 14.549 1.00 97.81 295 ILE A O 1
ATOM 2305 N N . GLN A 1 296 ? 5.762 -8.339 13.643 1.00 98.12 296 GLN A N 1
ATOM 2306 C CA . GLN A 1 296 ? 5.043 -7.638 12.587 1.00 98.12 296 GLN A CA 1
ATOM 2307 C C . GLN A 1 296 ? 3.822 -6.863 13.101 1.00 98.12 296 GLN A C 1
ATOM 2309 O O . GLN A 1 296 ? 3.672 -5.677 12.780 1.00 98.12 296 GLN A O 1
ATOM 2314 N N . PHE A 1 297 ? 2.978 -7.496 13.919 1.00 98.50 297 PHE A N 1
ATOM 2315 C CA . PHE A 1 297 ? 1.640 -7.004 14.271 1.00 98.50 297 PHE A CA 1
ATOM 2316 C C . PHE A 1 297 ? 1.516 -6.388 15.667 1.00 98.50 297 PHE A C 1
ATOM 2318 O O . PHE A 1 297 ? 0.440 -5.898 16.009 1.00 98.50 297 PHE A O 1
ATOM 2325 N N . SER A 1 298 ? 2.588 -6.337 16.465 1.00 98.44 298 SER A N 1
ATOM 2326 C CA . SER A 1 298 ? 2.545 -5.583 17.725 1.00 98.44 298 SER A CA 1
ATOM 2327 C C . SER A 1 298 ? 2.188 -4.111 17.492 1.00 98.44 298 SER A C 1
ATOM 2329 O O . SER A 1 298 ? 2.767 -3.433 16.639 1.00 98.44 298 SER A O 1
ATOM 2331 N N . VAL A 1 299 ? 1.267 -3.589 18.302 1.00 98.56 299 VAL A N 1
ATOM 2332 C CA . VAL A 1 299 ? 0.877 -2.177 18.305 1.00 98.56 299 VAL A CA 1
ATOM 2333 C C . VAL A 1 299 ? 1.951 -1.384 19.047 1.00 98.56 299 VAL A C 1
ATOM 2335 O O . VAL A 1 299 ? 2.052 -1.436 20.273 1.00 98.56 299 VAL A O 1
ATOM 2338 N N . ARG A 1 300 ? 2.783 -0.663 18.292 1.00 98.31 300 ARG A N 1
ATOM 2339 C CA . ARG A 1 300 ? 3.943 0.099 18.789 1.00 98.31 300 ARG A CA 1
ATOM 2340 C C . ARG A 1 300 ? 3.501 1.447 19.363 1.00 98.31 300 ARG A C 1
ATOM 2342 O O . ARG A 1 300 ? 3.567 2.458 18.668 1.00 98.31 300 ARG A O 1
ATOM 2349 N N . LEU A 1 301 ? 3.017 1.451 20.606 1.00 98.56 301 LEU A N 1
ATOM 2350 C CA . LEU A 1 301 ? 2.425 2.617 21.279 1.00 98.56 301 LEU A CA 1
ATOM 2351 C C . LEU A 1 301 ? 3.279 3.884 21.138 1.00 98.56 301 LEU A C 1
ATOM 2353 O O . LEU A 1 301 ? 2.778 4.908 20.681 1.00 98.56 301 LEU A O 1
ATOM 2357 N N . ASP A 1 302 ? 4.573 3.798 21.456 1.00 98.19 302 ASP A N 1
ATOM 2358 C CA . ASP A 1 302 ? 5.484 4.950 21.385 1.00 98.19 302 ASP A CA 1
ATOM 2359 C C . ASP A 1 302 ? 5.575 5.514 19.966 1.00 98.19 302 ASP A C 1
ATOM 2361 O O . ASP A 1 302 ? 5.437 6.717 19.753 1.00 98.19 302 ASP A O 1
ATOM 2365 N N . LYS A 1 303 ? 5.715 4.628 18.979 1.00 97.69 303 LYS A N 1
ATOM 2366 C CA . LYS A 1 303 ? 5.857 4.992 17.567 1.00 97.69 303 LYS A CA 1
ATOM 2367 C C . LYS A 1 303 ? 4.582 5.581 16.980 1.00 97.69 303 LYS A C 1
ATOM 2369 O O . LYS A 1 303 ? 4.647 6.559 16.234 1.00 97.69 303 LYS A O 1
ATOM 2374 N N . TYR A 1 304 ? 3.420 5.044 17.347 1.00 98.06 304 TYR A N 1
ATOM 2375 C CA . TYR A 1 304 ? 2.141 5.619 16.941 1.00 98.06 304 TYR A CA 1
ATOM 2376 C C . TYR A 1 304 ? 1.899 6.991 17.579 1.00 98.06 304 TYR A C 1
ATOM 2378 O O . TYR A 1 304 ? 1.465 7.900 16.877 1.00 98.06 304 TYR A O 1
ATOM 2386 N N . LEU A 1 305 ? 2.240 7.189 18.856 1.00 98.50 305 LEU A N 1
ATOM 2387 C CA . LEU A 1 305 ? 2.137 8.502 19.507 1.00 98.50 305 LEU A CA 1
ATOM 2388 C C . LEU A 1 305 ? 3.087 9.531 18.877 1.00 98.50 305 LEU A C 1
ATOM 2390 O O . LEU A 1 305 ? 2.676 10.658 18.599 1.00 98.50 305 LEU A O 1
ATOM 2394 N N . GLU A 1 306 ? 4.328 9.138 18.578 1.00 97.25 306 GLU A N 1
ATOM 2395 C CA . GLU A 1 306 ? 5.275 9.969 17.825 1.00 97.25 306 GLU A CA 1
ATOM 2396 C C . GLU A 1 306 ? 4.722 10.339 16.439 1.00 97.25 306 GLU A C 1
ATOM 2398 O O . GLU A 1 306 ? 4.818 11.495 16.023 1.00 97.25 306 GLU A O 1
ATOM 2403 N N . LYS A 1 307 ? 4.131 9.372 15.720 1.00 95.75 307 LYS A N 1
ATOM 2404 C CA . LYS A 1 307 ? 3.484 9.603 14.420 1.00 95.75 307 LYS A CA 1
ATOM 2405 C C . LYS A 1 307 ? 2.329 10.587 14.539 1.00 95.75 307 LYS A C 1
ATOM 2407 O O . LYS A 1 307 ? 2.275 11.539 13.766 1.00 95.75 307 LYS A O 1
ATOM 2412 N N . ILE A 1 308 ? 1.442 10.399 15.511 1.00 97.31 308 ILE A N 1
ATOM 2413 C CA . ILE A 1 308 ? 0.304 11.290 15.743 1.00 97.31 308 ILE A CA 1
ATOM 2414 C C . ILE A 1 308 ? 0.781 12.719 16.012 1.00 97.31 308 ILE A C 1
ATOM 2416 O O . ILE A 1 308 ? 0.284 13.635 15.365 1.00 97.31 308 ILE A O 1
ATOM 2420 N N . ALA A 1 309 ? 1.782 12.911 16.875 1.00 96.94 309 ALA A N 1
ATOM 2421 C CA . ALA A 1 309 ? 2.334 14.237 17.159 1.00 96.94 309 ALA A CA 1
ATOM 2422 C C . ALA A 1 309 ? 2.890 14.923 15.896 1.00 96.94 309 ALA A C 1
ATOM 2424 O O . ALA A 1 309 ? 2.667 16.114 15.683 1.00 96.94 309 ALA A O 1
ATOM 2425 N N . ARG A 1 310 ? 3.563 14.171 15.011 1.00 94.88 310 ARG A N 1
ATOM 2426 C CA . ARG A 1 310 ? 4.001 14.698 13.706 1.00 94.88 310 ARG A CA 1
ATOM 2427 C C . ARG A 1 310 ? 2.818 15.078 12.818 1.00 94.88 310 ARG A C 1
ATOM 2429 O O . ARG A 1 310 ? 2.838 16.151 12.221 1.00 94.88 310 ARG A O 1
ATOM 2436 N N . MET A 1 311 ? 1.798 14.222 12.723 1.00 95.06 311 MET A N 1
ATOM 2437 C CA . MET A 1 311 ? 0.605 14.512 11.921 1.00 95.06 311 MET A CA 1
ATOM 2438 C C . MET A 1 311 ? -0.147 15.738 12.463 1.00 95.06 311 MET A C 1
ATOM 2440 O O . MET A 1 311 ? -0.604 16.558 11.676 1.00 95.06 311 MET A O 1
ATOM 2444 N N . GLU A 1 312 ? -0.235 15.926 13.781 1.00 95.44 312 GLU A N 1
ATOM 2445 C CA . GLU A 1 312 ? -0.829 17.137 14.363 1.00 95.44 312 GLU A CA 1
ATOM 2446 C C . GLU A 1 312 ? -0.132 18.398 13.843 1.00 95.44 312 GLU A C 1
ATOM 2448 O O . GLU A 1 312 ? -0.796 19.285 13.309 1.00 95.44 312 GLU A O 1
ATOM 2453 N N . GLU A 1 313 ? 1.197 18.457 13.918 1.00 95.50 313 GLU A N 1
ATOM 2454 C CA . GLU A 1 313 ? 1.958 19.629 13.474 1.00 95.50 313 GLU A CA 1
ATOM 2455 C C . GLU A 1 313 ? 1.890 19.850 11.955 1.00 95.50 313 GLU A C 1
ATOM 2457 O O . GLU A 1 313 ? 1.763 20.991 11.509 1.00 95.50 313 GLU A O 1
ATOM 2462 N N . ILE A 1 314 ? 1.909 18.777 11.155 1.00 93.38 314 ILE A N 1
ATOM 2463 C CA . ILE A 1 314 ? 1.828 18.860 9.686 1.00 93.38 314 ILE A CA 1
ATOM 2464 C C . ILE A 1 314 ? 0.459 19.368 9.225 1.00 93.38 314 ILE A C 1
ATOM 2466 O O . ILE A 1 314 ? 0.385 20.189 8.314 1.00 93.38 314 ILE A O 1
ATOM 2470 N N . PHE A 1 315 ? -0.628 18.895 9.840 1.00 95.00 315 PHE A N 1
ATOM 2471 C CA . PHE A 1 315 ? -1.988 19.176 9.373 1.00 95.00 315 PHE A CA 1
ATOM 2472 C C . PHE A 1 315 ? -2.635 20.394 10.039 1.00 95.00 315 PHE A C 1
ATOM 2474 O O . PHE A 1 315 ? -3.612 20.930 9.521 1.00 95.00 315 PHE A O 1
ATOM 2481 N N . LYS A 1 316 ? -2.109 20.874 11.169 1.00 95.25 316 LYS A N 1
ATOM 2482 C CA . LYS A 1 316 ? -2.605 22.078 11.851 1.00 95.25 316 LYS A CA 1
ATOM 2483 C C . LYS A 1 316 ? -2.646 23.341 10.973 1.00 95.25 316 LYS A C 1
ATOM 2485 O O . LYS A 1 316 ? -3.624 24.080 11.102 1.00 95.25 316 LYS A O 1
ATOM 2490 N N . PRO A 1 317 ? -1.658 23.633 10.099 1.00 95.38 317 PRO A N 1
ATOM 2491 C CA . PRO A 1 317 ? -1.740 24.784 9.198 1.00 95.38 317 PRO A CA 1
ATOM 2492 C C . PRO A 1 317 ? -2.656 24.556 7.982 1.00 95.38 317 PRO A C 1
ATOM 2494 O O . PRO A 1 317 ? -2.962 25.522 7.280 1.00 95.38 317 PRO A O 1
ATOM 2497 N N . GLU A 1 318 ? -3.100 23.322 7.712 1.00 94.06 318 GLU A N 1
ATOM 2498 C CA . GLU A 1 318 ? -3.895 23.009 6.523 1.00 94.06 318 GLU A CA 1
ATOM 2499 C C . GLU A 1 318 ? -5.307 23.616 6.606 1.00 94.06 318 GLU A C 1
ATOM 2501 O O . GLU A 1 318 ? -6.058 23.385 7.563 1.00 94.06 318 GLU A O 1
ATOM 2506 N N . PRO A 1 319 ? -5.737 24.386 5.591 1.00 93.12 319 PRO A N 1
ATOM 2507 C CA . PRO A 1 319 ? -7.029 25.041 5.629 1.00 93.12 319 PRO A CA 1
ATOM 2508 C C . PRO A 1 319 ? -8.168 24.033 5.441 1.00 93.12 319 PRO A C 1
ATOM 2510 O O . PRO A 1 319 ? -8.141 23.179 4.553 1.00 93.12 319 PRO A O 1
ATOM 2513 N N . ARG A 1 320 ? -9.256 24.236 6.195 1.00 93.25 320 ARG A N 1
ATOM 2514 C CA . ARG A 1 320 ? -10.531 23.505 6.038 1.00 93.25 320 ARG A CA 1
ATOM 2515 C C . ARG A 1 320 ? -10.407 21.988 6.229 1.00 93.25 320 ARG A C 1
ATOM 2517 O O . ARG A 1 320 ? -11.121 21.233 5.571 1.00 93.25 320 ARG A O 1
ATOM 2524 N N . MET A 1 321 ? -9.523 21.542 7.118 1.00 97.12 321 MET A N 1
ATOM 2525 C CA . MET A 1 321 ? -9.473 20.137 7.525 1.00 97.12 321 MET A CA 1
ATOM 2526 C C . MET A 1 321 ? -10.830 19.681 8.098 1.00 97.12 321 MET A C 1
ATOM 2528 O O . MET A 1 321 ? -11.432 20.424 8.880 1.00 97.12 321 MET A O 1
ATOM 2532 N N . PRO A 1 322 ? -11.342 18.497 7.707 1.00 97.50 322 PRO A N 1
ATOM 2533 C CA . PRO A 1 322 ? -12.624 17.995 8.197 1.00 97.50 322 PRO A CA 1
ATOM 2534 C C . PRO A 1 322 ? -12.568 17.702 9.701 1.00 97.50 322 PRO A C 1
ATOM 2536 O O . PRO A 1 322 ? -11.537 17.281 10.225 1.00 97.50 322 PRO A O 1
ATOM 2539 N N . LYS A 1 323 ? -13.692 17.903 10.397 1.00 97.62 323 LYS A N 1
ATOM 2540 C CA . LYS A 1 323 ? -13.799 17.686 11.850 1.00 97.62 323 LYS A CA 1
ATOM 2541 C C . LYS A 1 323 ? -13.496 16.231 12.215 1.00 97.62 323 LYS A C 1
ATOM 2543 O O . LYS A 1 323 ? -12.785 15.974 13.178 1.00 97.62 323 LYS A O 1
ATOM 2548 N N . GLU A 1 324 ? -13.978 15.311 11.387 1.00 98.06 324 GLU A N 1
ATOM 2549 C CA . GLU A 1 324 ? -13.835 13.869 11.548 1.00 98.06 324 GLU A CA 1
ATOM 2550 C C . GLU A 1 324 ? -12.360 13.444 11.607 1.00 98.06 324 GLU A C 1
ATOM 2552 O O . GLU A 1 324 ? -12.008 12.569 12.390 1.00 98.06 324 GLU A O 1
ATOM 2557 N N . PHE A 1 325 ? -11.475 14.097 10.839 1.00 98.19 325 PHE A N 1
ATOM 2558 C CA . PHE A 1 325 ? -10.035 13.820 10.888 1.00 98.19 325 PHE A CA 1
ATOM 2559 C C . PHE A 1 325 ? -9.463 14.092 12.285 1.00 98.19 325 PHE A C 1
ATOM 2561 O O . PHE A 1 325 ? -8.750 13.257 12.835 1.00 98.19 325 PHE A O 1
ATOM 2568 N N . TRP A 1 326 ? -9.802 15.243 12.871 1.00 98.12 326 TRP A N 1
ATOM 2569 C CA . TRP A 1 326 ? -9.312 15.635 14.193 1.00 98.12 326 TRP A CA 1
ATOM 2570 C C . TRP A 1 326 ? -9.913 14.790 15.313 1.00 98.12 326 TRP A C 1
ATOM 2572 O O . TRP A 1 326 ? -9.202 14.436 16.249 1.00 98.12 326 TRP A O 1
ATOM 2582 N N . GLU A 1 327 ? -11.194 14.434 15.202 1.00 98.44 327 GLU A N 1
ATOM 2583 C CA . GLU A 1 327 ? -11.865 13.542 16.154 1.00 98.44 327 GLU A CA 1
ATOM 2584 C C . GLU A 1 327 ? -11.205 12.162 16.183 1.00 98.44 327 GLU A C 1
ATOM 2586 O O . GLU A 1 327 ? -10.875 11.668 17.259 1.00 98.44 327 GLU A O 1
ATOM 2591 N N . ILE A 1 328 ? -10.947 11.572 15.010 1.00 98.56 328 ILE A N 1
ATOM 2592 C CA . ILE A 1 328 ? -10.268 10.276 14.899 1.00 98.56 328 ILE A CA 1
ATOM 2593 C C . ILE A 1 328 ? -8.846 10.358 15.459 1.00 98.56 328 ILE A C 1
ATOM 2595 O O . ILE A 1 328 ? -8.458 9.507 16.257 1.00 98.56 328 ILE A O 1
ATOM 2599 N N . LEU A 1 329 ? -8.090 11.397 15.086 1.00 98.31 329 LEU A N 1
ATOM 2600 C CA . LEU A 1 329 ? -6.730 11.607 15.576 1.00 98.31 329 LEU A CA 1
ATOM 2601 C C . LEU A 1 329 ? -6.699 11.703 17.106 1.00 98.31 329 LEU A C 1
ATOM 2603 O O . LEU A 1 329 ? -5.909 11.018 17.754 1.00 98.31 329 LEU A O 1
ATOM 2607 N N . SER A 1 330 ? -7.555 12.550 17.686 1.00 98.31 330 SER A N 1
ATOM 2608 C CA . SER A 1 330 ? -7.600 12.777 19.134 1.00 98.31 330 SER A CA 1
ATOM 2609 C C . SER A 1 330 ? -8.059 11.536 19.896 1.00 98.31 330 SER A C 1
ATOM 2611 O O . SER A 1 330 ? -7.496 11.235 20.946 1.00 98.31 330 SER A O 1
ATOM 2613 N N . GLN A 1 331 ? -9.032 10.790 19.363 1.00 98.44 331 GLN A N 1
ATOM 2614 C CA . GLN A 1 331 ? -9.485 9.548 19.985 1.00 98.44 331 GLN A CA 1
ATOM 2615 C C . GLN A 1 331 ? -8.382 8.488 19.973 1.00 98.44 331 GLN A C 1
ATOM 2617 O O . GLN A 1 331 ? -8.069 7.925 21.017 1.00 98.44 331 GLN A O 1
ATOM 2622 N N . GLN A 1 332 ? -7.743 8.265 18.821 1.00 98.44 332 GLN A N 1
ATOM 2623 C CA . GLN A 1 332 ? -6.653 7.298 18.713 1.00 98.44 332 GLN A CA 1
ATOM 2624 C C . GLN A 1 332 ? -5.489 7.660 19.644 1.00 98.44 332 GLN A C 1
ATOM 2626 O O . GLN A 1 332 ? -4.930 6.782 20.299 1.00 98.44 332 GLN A O 1
ATOM 2631 N N . LYS A 1 333 ? -5.146 8.950 19.744 1.00 98.56 333 LYS A N 1
ATOM 2632 C CA . LYS A 1 333 ? -4.132 9.445 20.682 1.00 98.56 333 LYS A CA 1
ATOM 2633 C C . LYS A 1 333 ? -4.486 9.104 22.126 1.00 98.56 333 LYS A C 1
ATOM 2635 O O . LYS A 1 333 ? -3.664 8.515 22.820 1.00 98.56 333 LYS A O 1
ATOM 2640 N N . ALA A 1 334 ? -5.706 9.431 22.551 1.00 98.56 334 ALA A N 1
ATOM 2641 C CA . ALA A 1 334 ? -6.173 9.174 23.908 1.00 98.56 334 ALA A CA 1
ATOM 2642 C C . ALA A 1 334 ? -6.155 7.674 24.243 1.00 98.56 334 ALA A C 1
ATOM 2644 O O . ALA A 1 334 ? -5.644 7.289 25.293 1.00 98.56 334 ALA A O 1
ATOM 2645 N N . ASP A 1 335 ? -6.637 6.824 23.333 1.00 98.31 335 ASP A N 1
ATOM 2646 C CA . ASP A 1 335 ? -6.652 5.369 23.521 1.00 98.31 335 ASP A CA 1
ATOM 2647 C C . ASP A 1 335 ? -5.229 4.809 23.701 1.00 98.31 335 ASP A C 1
ATOM 2649 O O . ASP A 1 335 ? -4.975 3.989 24.584 1.00 98.31 335 ASP A O 1
ATOM 2653 N N . LEU A 1 336 ? -4.272 5.281 22.895 1.00 98.50 336 LEU A N 1
ATOM 2654 C CA . LEU A 1 336 ? -2.869 4.868 22.987 1.00 98.50 336 LEU A CA 1
ATOM 2655 C C . LEU A 1 336 ? -2.179 5.394 24.257 1.00 98.50 336 LEU A C 1
ATOM 2657 O O . LEU A 1 336 ? -1.385 4.670 24.860 1.00 98.50 336 LEU A O 1
ATOM 2661 N N . GLU A 1 337 ? -2.472 6.627 24.678 1.00 98.50 337 GLU A N 1
ATOM 2662 C CA . GLU A 1 337 ? -1.946 7.210 25.920 1.00 98.50 337 GLU A CA 1
ATOM 2663 C C . GLU A 1 337 ? -2.438 6.447 27.156 1.00 98.50 337 GLU A C 1
ATOM 2665 O O . GLU A 1 337 ? -1.634 6.153 28.044 1.00 98.50 337 GLU A O 1
ATOM 2670 N N . VAL A 1 338 ? -3.721 6.065 27.190 1.00 98.50 338 VAL A N 1
ATOM 2671 C CA . VAL A 1 338 ? -4.296 5.234 28.260 1.00 98.50 338 VAL A CA 1
ATOM 2672 C C . VAL A 1 338 ? -3.583 3.886 28.330 1.00 98.50 338 VAL A C 1
ATOM 2674 O O . VAL A 1 338 ? -3.057 3.529 29.383 1.00 98.50 338 VAL A O 1
ATOM 2677 N N . LEU A 1 339 ? -3.459 3.179 27.202 1.00 98.25 339 LEU A N 1
ATOM 2678 C CA . LEU A 1 339 ? -2.762 1.889 27.149 1.00 98.25 339 LEU A CA 1
ATOM 2679 C C . LEU A 1 339 ? -1.305 1.991 27.608 1.00 98.25 339 LEU A C 1
ATOM 2681 O O . LEU A 1 339 ? -0.801 1.115 28.317 1.00 98.25 339 LEU A O 1
ATOM 2685 N N . LYS A 1 340 ? -0.613 3.065 27.220 1.00 97.69 340 LYS A N 1
ATOM 2686 C CA . LYS A 1 340 ? 0.771 3.304 27.634 1.00 97.69 340 LYS A CA 1
ATOM 2687 C C . LYS A 1 340 ? 0.866 3.563 29.137 1.00 97.69 340 LYS A C 1
ATOM 2689 O O . LYS A 1 340 ? 1.763 3.021 29.783 1.00 97.69 340 LYS A O 1
ATOM 2694 N N . ALA A 1 341 ? -0.051 4.349 29.697 1.00 97.94 341 ALA A N 1
ATOM 2695 C CA . ALA A 1 341 ? -0.097 4.634 31.127 1.00 97.94 341 ALA A CA 1
ATOM 2696 C C . ALA A 1 341 ? -0.421 3.383 31.963 1.00 97.94 341 ALA A C 1
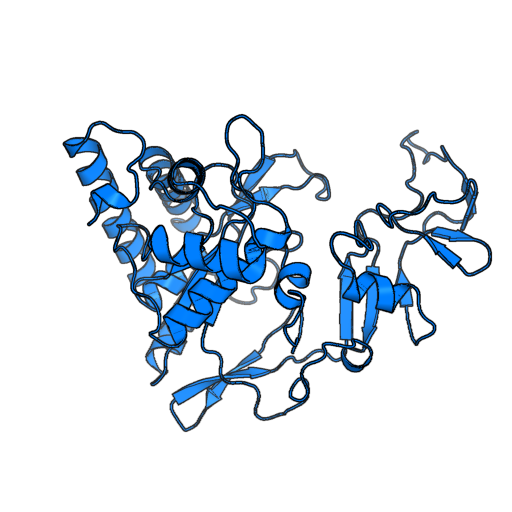ATOM 2698 O O . ALA A 1 341 ? 0.189 3.177 33.010 1.00 97.94 341 ALA A O 1
ATOM 2699 N N . GLU A 1 342 ? -1.340 2.538 31.494 1.00 97.56 342 GLU A N 1
ATOM 2700 C CA . GLU A 1 342 ? -1.760 1.318 32.193 1.00 97.56 342 GLU A CA 1
ATOM 2701 C C . GLU A 1 342 ? -0.701 0.212 32.149 1.00 97.56 342 GLU A C 1
ATOM 2703 O O . GLU A 1 342 ? -0.480 -0.485 33.139 1.00 97.56 342 GLU A O 1
ATOM 2708 N N . THR A 1 343 ? -0.040 0.033 31.004 1.00 97.56 343 THR A N 1
ATOM 2709 C CA . THR A 1 343 ? 0.880 -1.096 30.797 1.00 97.56 343 THR A CA 1
ATOM 2710 C C . THR A 1 343 ? 2.341 -0.754 31.069 1.00 97.56 343 THR A C 1
ATOM 2712 O O . THR A 1 343 ? 3.131 -1.656 31.348 1.00 97.56 343 THR A O 1
ATOM 2715 N N . GLY A 1 344 ? 2.727 0.520 30.941 1.00 97.38 344 GLY A N 1
ATOM 2716 C CA . GLY A 1 344 ? 4.124 0.959 30.977 1.00 97.38 344 GLY A CA 1
ATOM 2717 C C . GLY A 1 344 ? 4.986 0.407 29.834 1.00 97.38 344 GLY A C 1
ATOM 2718 O O . GLY A 1 344 ? 6.213 0.476 29.912 1.00 97.38 344 GLY A O 1
ATOM 2719 N N . LYS A 1 345 ? 4.378 -0.177 28.790 1.00 97.31 345 LYS A N 1
ATOM 2720 C CA . LYS A 1 345 ? 5.081 -0.816 27.668 1.00 97.31 345 LYS A CA 1
ATOM 2721 C C . LYS A 1 345 ? 5.174 0.116 26.459 1.00 97.31 345 LYS A C 1
ATOM 2723 O O . LYS A 1 345 ? 4.282 0.917 26.211 1.00 97.31 345 LYS A O 1
ATOM 2728 N N . ALA A 1 346 ? 6.230 -0.056 25.664 1.00 97.25 346 ALA A N 1
ATOM 2729 C CA . ALA A 1 346 ? 6.414 0.656 24.394 1.00 97.25 346 ALA A CA 1
ATOM 2730 C C . ALA A 1 346 ? 5.613 0.040 23.229 1.00 97.25 346 ALA A C 1
ATOM 2732 O O . ALA A 1 346 ? 5.322 0.716 22.243 1.00 97.25 346 ALA A O 1
ATOM 2733 N N . ALA A 1 347 ? 5.266 -1.247 23.330 1.00 97.81 347 ALA A N 1
ATOM 2734 C CA . ALA A 1 347 ? 4.476 -1.978 22.347 1.00 97.81 347 ALA A CA 1
ATOM 2735 C C . ALA A 1 347 ? 3.645 -3.083 23.014 1.00 97.81 347 ALA A C 1
ATOM 2737 O O . ALA A 1 347 ? 4.034 -3.620 24.057 1.00 97.81 347 ALA A O 1
ATOM 2738 N N . LEU A 1 348 ? 2.516 -3.430 22.396 1.00 98.50 348 LEU A N 1
ATOM 2739 C CA . LEU A 1 348 ? 1.605 -4.479 22.850 1.00 98.50 348 LEU A CA 1
ATOM 2740 C C . LEU A 1 348 ? 1.378 -5.498 21.735 1.00 98.50 348 LEU A C 1
ATOM 2742 O O . LEU A 1 348 ? 1.024 -5.121 20.619 1.00 98.50 348 LEU A O 1
ATOM 2746 N N . ALA A 1 349 ? 1.570 -6.780 22.044 1.00 98.00 349 ALA A N 1
ATOM 2747 C CA . ALA A 1 349 ? 1.277 -7.866 21.115 1.00 98.00 349 ALA A CA 1
ATOM 2748 C C . ALA A 1 349 ? -0.239 -7.957 20.842 1.00 98.00 349 ALA A C 1
ATOM 2750 O O . ALA A 1 349 ? -1.028 -7.560 21.710 1.00 98.00 349 ALA A O 1
ATOM 2751 N N . PRO A 1 350 ? -0.669 -8.471 19.674 1.00 97.81 350 PRO A N 1
ATOM 2752 C CA . PRO A 1 350 ? -2.087 -8.537 19.310 1.00 97.81 350 PRO A CA 1
ATOM 2753 C C . PRO A 1 350 ? -2.983 -9.240 20.339 1.00 97.81 350 PRO A C 1
ATOM 2755 O O . PRO A 1 350 ? -4.128 -8.839 20.528 1.00 97.81 350 PRO A O 1
ATOM 2758 N N . GLU A 1 351 ? -2.468 -10.238 21.059 1.00 96.69 351 GLU A N 1
ATOM 2759 C CA . GLU A 1 351 ? -3.213 -11.009 22.062 1.00 96.69 351 GLU A CA 1
ATOM 2760 C C . GLU A 1 351 ? -3.635 -10.183 23.279 1.00 96.69 351 GLU A C 1
ATOM 2762 O O . GLU A 1 351 ? -4.546 -10.581 23.997 1.00 96.69 351 GLU A O 1
ATOM 2767 N N . TYR A 1 352 ? -3.002 -9.030 23.512 1.00 97.94 352 TYR A N 1
ATOM 2768 C CA . TYR A 1 352 ? -3.419 -8.107 24.566 1.00 97.94 352 TYR A CA 1
ATOM 2769 C C . TYR A 1 352 ? -4.840 -7.560 24.332 1.00 97.94 352 TYR A C 1
ATOM 2771 O O . TYR A 1 352 ? -5.504 -7.151 25.280 1.00 97.94 352 TYR A O 1
ATOM 2779 N N . PHE A 1 353 ? -5.304 -7.548 23.080 1.00 97.38 353 PHE A N 1
ATOM 2780 C CA . PHE A 1 353 ? -6.572 -6.943 22.665 1.00 97.38 353 PHE A CA 1
ATOM 2781 C C . PHE A 1 353 ? -7.712 -7.960 22.465 1.00 97.38 353 PHE A C 1
ATOM 2783 O O . PHE A 1 353 ? -8.716 -7.630 21.828 1.00 97.38 353 PHE A O 1
ATOM 2790 N N . LEU A 1 354 ? -7.538 -9.196 22.946 1.00 92.31 354 LEU A N 1
ATOM 2791 C CA . LEU A 1 354 ? -8.517 -10.285 22.833 1.00 92.31 354 LEU A CA 1
ATOM 2792 C C . LEU A 1 354 ? -9.523 -10.335 23.986 1.00 92.31 354 LEU A C 1
ATOM 2794 O O . LEU A 1 354 ? -9.154 -9.990 25.131 1.00 92.31 354 LEU A O 1
#

Sequence (354 aa):
CRGGCGETSSAMIAGQTMGGDDVAYIRIDEEGNARAVNIESGIFGIIKDVNPGDDPLIYNALITPRELIFSNVLIEDGVPYWQGMGRDPPGNGVNFSGDWWKGKTDDSGKEILFAHSNARYTMRISELENADPKAHDPEGVVVQGVFYGGRDSDTNVPVCEAMSWEHGVYLGATIESETTSATLGQEGVRSSSPMANMDFMVVPLGTYLANHIRFGRKLRNCPKVFATNYFLKHEGAYTNGIPDKKIWVLWAEGRVHGEYDAIKTPIGFLPKYRDLNELFMKVFDREYTLEDYHIQFSVRLDKYLEKIARMEEIFKPEPRMPKEFWEILSQQKADLEVLKAETGKAALAPEYFL

Radius of gyration: 21.78 Å; Cα contacts (8 Å, |Δi|>4): 618; chains: 1; bounding box: 61×49×63 Å

Solvent-accessible surface area (backbone atoms only — not comparable to full-atom values): 19851 Å² total; per-residue (Å²): 78,35,90,92,53,52,39,57,66,57,42,58,38,88,95,49,62,29,56,59,66,84,59,75,50,74,46,74,50,98,85,16,34,38,22,37,34,37,85,66,75,48,46,82,42,73,41,48,56,43,12,69,85,86,33,42,69,62,34,53,55,74,78,44,99,69,84,69,46,79,41,41,36,20,34,44,99,87,45,79,41,50,48,57,42,82,63,89,72,73,67,50,38,39,27,82,84,43,81,43,41,78,82,37,53,49,100,84,68,47,74,53,66,66,24,47,84,82,13,33,38,36,37,49,44,85,73,42,94,44,42,31,94,58,34,80,40,90,78,35,46,79,45,53,67,45,79,35,40,29,41,32,48,76,49,60,35,52,51,30,35,39,84,43,62,62,50,24,52,42,52,24,48,66,27,43,28,41,39,46,88,86,45,103,59,71,66,69,47,73,40,81,35,39,66,46,40,64,96,72,56,91,61,58,65,16,55,53,54,43,48,54,48,56,51,48,73,67,34,72,48,63,46,48,29,31,42,36,18,78,45,25,44,55,99,89,38,69,75,52,60,88,72,51,57,56,52,52,50,51,51,52,49,31,48,68,73,66,74,50,79,64,42,63,50,80,89,21,31,32,76,46,69,67,61,52,30,53,44,34,36,74,76,66,76,35,91,56,53,71,64,58,49,43,72,45,52,28,50,33,42,55,46,50,51,54,49,48,56,51,48,51,66,68,52,67,80,47,62,68,57,45,69,66,52,54,52,53,52,52,50,38,48,51,53,42,51,51,52,33,69,75,65,72,47,58,55,43,49,63,76,79,52,110

Nearest PDB structures (foldseek):
  2fah-assembly4_D  TM=8.678E-01  e=1.280E-26  Gallus gallus
  4r43-assembly1_A  TM=8.974E-01  e=4.231E-26  Mycobacterium tuberculosis H37Rv
  4ox2-assembly2_B  TM=8.674E-01  e=5.374E-26  Rattus norvegicus
  3mof-assembly1_A  TM=8.738E-01  e=1.317E-25  Rattus norvegicus
  5v9h-assembly2_B  TM=8.656E-01  e=3.528E-24  Rattus norvegicus

Mean predicted aligned error: 5.24 Å

pLDDT: mean 92.28, std 9.73, range [41.28, 98.81]